Protein AF-A0A454CU86-F1 (afdb_monomer)

InterPro domains:
  IPR021727 Protein of unknown function DUF3299 [PF11736] (50-179)

Structure (mmCIF, N/CA/C/O backbone):
data_AF-A0A454CU86-F1
#
_entry.id   AF-A0A454CU86-F1
#
loop_
_atom_site.group_PDB
_atom_site.id
_atom_site.type_symbol
_atom_site.label_atom_id
_atom_site.label_alt_id
_atom_site.label_comp_id
_atom_site.label_asym_id
_atom_site.label_entity_id
_atom_site.label_seq_id
_atom_site.pdbx_PDB_ins_code
_atom_site.Cartn_x
_atom_site.Cartn_y
_atom_site.Cartn_z
_atom_site.occupancy
_atom_site.B_iso_or_equiv
_atom_site.auth_seq_id
_atom_site.auth_comp_id
_atom_site.auth_asym_id
_atom_site.auth_atom_id
_atom_site.pdbx_PDB_model_num
ATOM 1 N N . MET A 1 1 ? -0.301 -8.473 -11.282 1.00 83.00 1 MET A N 1
ATOM 2 C CA . MET A 1 1 ? 0.609 -8.486 -10.114 1.00 83.00 1 MET A CA 1
ATOM 3 C C . MET A 1 1 ? -0.084 -8.769 -8.784 1.00 83.00 1 MET A C 1
ATOM 5 O O . MET A 1 1 ? 0.619 -9.090 -7.836 1.00 83.00 1 MET A O 1
ATOM 9 N N . LEU A 1 2 ? -1.420 -8.687 -8.684 1.00 87.81 2 LEU A N 1
ATOM 10 C CA . LEU A 1 2 ? -2.115 -9.035 -7.440 1.00 87.81 2 LEU A CA 1
ATOM 11 C C . LEU A 1 2 ? -1.904 -10.509 -7.072 1.00 87.81 2 LEU A C 1
ATOM 13 O O . LEU A 1 2 ? -1.924 -11.336 -7.986 1.00 87.81 2 LEU A O 1
ATOM 17 N N . PRO A 1 3 ? -1.725 -10.835 -5.783 1.00 84.44 3 PRO A N 1
ATOM 18 C CA . PRO A 1 3 ? -1.575 -12.209 -5.338 1.00 84.44 3 PRO A CA 1
ATOM 19 C C . PRO A 1 3 ? -2.814 -13.051 -5.657 1.00 84.44 3 PRO A C 1
ATOM 21 O O . PRO A 1 3 ? -3.937 -12.544 -5.669 1.00 84.44 3 PRO A O 1
ATOM 24 N N . VAL A 1 4 ? -2.593 -14.345 -5.885 1.00 83.88 4 VAL A N 1
ATOM 25 C CA . VAL A 1 4 ? -3.649 -15.357 -6.031 1.00 83.88 4 VAL A CA 1
ATOM 26 C C . VAL A 1 4 ? -3.833 -16.119 -4.715 1.00 83.88 4 VAL A C 1
ATOM 28 O O . VAL A 1 4 ? -2.953 -16.079 -3.857 1.00 83.88 4 VAL A O 1
ATOM 31 N N . ASP A 1 5 ? -4.986 -16.772 -4.541 1.00 84.56 5 ASP A N 1
ATOM 32 C CA . ASP A 1 5 ? -5.309 -17.605 -3.367 1.00 84.56 5 ASP A CA 1
ATOM 33 C C . ASP A 1 5 ? -5.153 -16.890 -2.014 1.00 84.56 5 ASP A C 1
ATOM 35 O O . ASP A 1 5 ? -4.591 -17.404 -1.047 1.00 84.56 5 ASP A O 1
ATOM 39 N N . VAL A 1 6 ? -5.676 -15.666 -1.946 1.00 84.06 6 VAL A N 1
ATOM 40 C CA . VAL A 1 6 ? -5.649 -14.824 -0.747 1.00 84.06 6 VAL A CA 1
ATOM 41 C C . VAL A 1 6 ? -6.507 -15.442 0.370 1.00 84.06 6 VAL A C 1
ATOM 43 O O . VAL A 1 6 ? -7.726 -15.575 0.187 1.00 84.06 6 VAL A O 1
ATOM 46 N N . PRO A 1 7 ? -5.921 -15.776 1.541 1.00 81.62 7 PRO A N 1
ATOM 47 C CA . PRO A 1 7 ? -6.695 -16.251 2.682 1.00 81.62 7 PRO A CA 1
ATOM 48 C C . PRO A 1 7 ? -7.730 -15.202 3.081 1.00 81.62 7 PRO A C 1
ATOM 50 O O . PRO A 1 7 ? -7.417 -14.019 3.150 1.00 81.62 7 PRO A O 1
ATOM 53 N N . GLN A 1 8 ? -8.965 -15.619 3.337 1.00 87.00 8 GLN A N 1
ATOM 54 C CA . GLN A 1 8 ? -10.005 -14.700 3.792 1.00 87.00 8 GLN A CA 1
ATOM 55 C C . GLN A 1 8 ? -9.886 -14.479 5.299 1.00 87.00 8 GLN A C 1
ATOM 57 O O . GLN A 1 8 ? -9.592 -15.411 6.050 1.00 87.00 8 GLN A O 1
ATOM 62 N N . ILE A 1 9 ? -10.163 -13.255 5.743 1.00 90.38 9 ILE A N 1
ATOM 63 C CA . ILE A 1 9 ? -10.286 -12.920 7.159 1.00 90.38 9 ILE A CA 1
ATOM 64 C C . ILE A 1 9 ? -11.646 -12.278 7.410 1.00 90.38 9 ILE A C 1
ATOM 66 O O . ILE A 1 9 ? -12.108 -11.454 6.623 1.00 90.38 9 ILE A O 1
ATOM 70 N N . GLU A 1 10 ? -12.300 -12.674 8.500 1.00 90.88 10 GLU A N 1
ATOM 71 C CA . GLU A 1 10 ? -13.522 -12.007 8.934 1.00 90.88 10 GLU A CA 1
ATOM 72 C C . GLU A 1 10 ? -13.189 -10.584 9.392 1.00 90.88 10 GLU A C 1
ATOM 74 O O . GLU A 1 10 ? -12.348 -10.388 10.272 1.00 90.88 10 GLU A O 1
ATOM 79 N N . ASP A 1 11 ? -13.875 -9.609 8.802 1.00 94.50 11 ASP A N 1
ATOM 80 C CA . ASP A 1 11 ? -13.824 -8.211 9.209 1.00 94.50 11 ASP A CA 1
ATOM 81 C C . ASP A 1 11 ? -15.103 -7.878 9.996 1.00 94.50 11 ASP A C 1
ATOM 83 O O . ASP A 1 11 ? -16.152 -7.654 9.389 1.00 94.50 11 ASP A O 1
ATOM 87 N N . PRO A 1 12 ? -15.075 -7.885 11.343 1.00 95.69 12 PRO A N 1
ATOM 88 C CA . PRO A 1 12 ? -16.261 -7.583 12.138 1.00 95.69 12 PRO A CA 1
ATOM 89 C C . PRO A 1 12 ? -16.622 -6.095 12.123 1.00 95.69 12 PRO A C 1
ATOM 91 O O . PRO A 1 12 ? -17.745 -5.740 12.476 1.00 95.69 12 PRO A O 1
ATOM 94 N N . PHE A 1 13 ? -15.710 -5.221 11.685 1.00 96.94 13 PHE A N 1
ATOM 95 C CA . PHE A 1 13 ? -15.908 -3.774 11.695 1.00 96.94 13 PHE A CA 1
ATOM 96 C C . PHE A 1 13 ? -16.952 -3.327 10.671 1.00 96.94 13 PHE A C 1
ATOM 98 O O . PHE A 1 13 ? -17.599 -2.308 10.876 1.00 96.94 13 PHE A O 1
ATOM 105 N N . VAL A 1 14 ? -17.189 -4.117 9.617 1.00 95.81 14 VAL A N 1
ATOM 106 C CA . VAL A 1 14 ? -18.230 -3.838 8.607 1.00 95.81 14 VAL A CA 1
ATOM 107 C C . VAL A 1 14 ? -19.654 -3.905 9.165 1.00 95.81 14 VAL A C 1
ATOM 109 O O . VAL A 1 14 ? -20.588 -3.443 8.516 1.00 95.81 14 VAL A O 1
ATOM 112 N N . LYS A 1 15 ? -19.832 -4.531 10.334 1.00 95.69 15 LYS A N 1
ATOM 113 C CA . LYS A 1 15 ? -21.128 -4.671 11.010 1.00 95.69 15 LYS A CA 1
ATOM 114 C C . LYS A 1 15 ? -21.361 -3.571 12.049 1.00 95.69 15 LYS A C 1
ATOM 116 O O . LYS A 1 15 ? -22.477 -3.457 12.547 1.00 95.69 15 LYS A O 1
ATOM 121 N N . LEU A 1 16 ? -20.325 -2.805 12.395 1.00 97.38 16 LEU A N 1
ATOM 122 C CA . LEU A 1 16 ? -20.417 -1.727 13.372 1.00 97.38 16 LEU A CA 1
ATOM 123 C C . LEU A 1 16 ? -21.040 -0.486 12.735 1.00 97.38 16 LEU A C 1
ATOM 125 O O . LEU A 1 16 ? -20.854 -0.214 11.549 1.00 97.38 16 LEU A O 1
ATOM 129 N N . THR A 1 17 ? -21.762 0.285 13.541 1.00 98.12 17 THR A N 1
ATOM 130 C CA . THR A 1 17 ? -22.271 1.591 13.111 1.00 98.12 17 THR A CA 1
ATOM 131 C C . THR A 1 17 ? -21.139 2.616 13.015 1.00 98.12 17 THR A C 1
ATOM 133 O O . THR A 1 17 ? -20.097 2.472 13.658 1.00 98.12 17 THR A O 1
ATOM 136 N N . ASP A 1 18 ? -21.357 3.703 12.271 1.00 97.88 18 ASP A N 1
ATOM 137 C CA . ASP A 1 18 ? -20.390 4.808 12.182 1.00 97.88 18 ASP A CA 1
ATOM 138 C C . ASP A 1 18 ? -20.032 5.378 13.561 1.00 97.88 18 ASP A C 1
ATOM 140 O O . ASP A 1 18 ? -18.875 5.718 13.817 1.00 97.88 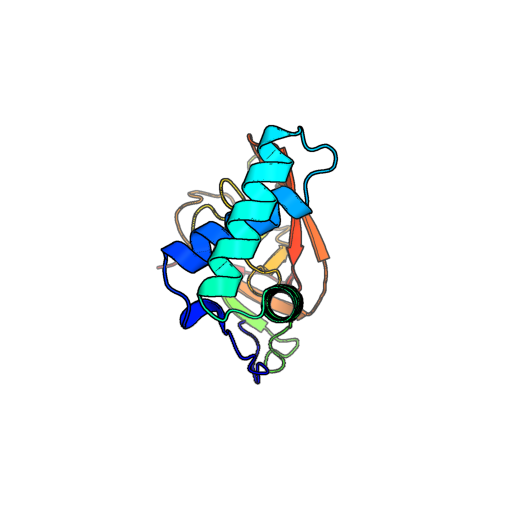18 ASP A O 1
ATOM 144 N N . GLN A 1 19 ? -21.009 5.438 14.471 1.00 97.38 19 GLN A N 1
ATOM 145 C CA . GLN A 1 19 ? -20.782 5.900 15.835 1.00 97.38 19 GLN A CA 1
ATOM 146 C C . GLN A 1 19 ? -19.911 4.920 16.627 1.00 97.38 19 GLN A C 1
ATOM 148 O O . GLN A 1 19 ? -18.917 5.340 17.215 1.00 97.38 19 GLN A O 1
ATOM 153 N N . GLN A 1 20 ? -20.204 3.621 16.576 1.00 98.00 20 GLN A N 1
ATOM 154 C CA . GLN A 1 20 ? -19.377 2.600 17.229 1.00 98.00 20 GLN A CA 1
ATOM 155 C C . GLN A 1 20 ? -17.946 2.590 16.677 1.00 98.00 20 GLN A C 1
ATOM 157 O O . GLN A 1 20 ? -16.985 2.498 17.440 1.00 98.00 20 GLN A O 1
ATOM 162 N N . LEU A 1 21 ? -17.776 2.748 15.360 1.00 98.00 21 LEU A N 1
ATOM 163 C CA . LEU A 1 21 ? -16.459 2.874 14.730 1.00 98.00 21 LEU A CA 1
ATOM 164 C C . LEU A 1 21 ? -15.718 4.128 15.204 1.00 98.00 21 LEU A C 1
ATOM 166 O O . LEU A 1 21 ? -14.518 4.070 15.491 1.00 98.00 21 LEU A O 1
ATOM 170 N N . PHE A 1 22 ? -16.418 5.258 15.305 1.00 97.81 22 PHE A N 1
ATOM 171 C CA . PHE A 1 22 ? -15.849 6.505 15.799 1.00 97.81 22 PHE A CA 1
ATOM 172 C C . PHE A 1 22 ? -15.423 6.403 17.271 1.00 97.81 22 PHE A C 1
ATOM 174 O O . PHE A 1 22 ? -14.315 6.828 17.622 1.00 97.81 22 PHE A O 1
ATOM 181 N N . GLU A 1 23 ? -16.267 5.825 18.124 1.00 98.06 23 GLU A N 1
ATOM 182 C CA . GLU A 1 23 ? -16.001 5.619 19.549 1.00 98.06 23 GLU A CA 1
ATOM 183 C C . GLU A 1 23 ? -14.836 4.649 19.757 1.00 98.06 23 GLU A C 1
ATOM 185 O O . GLU A 1 23 ? -13.881 4.982 20.460 1.00 98.06 23 GLU A O 1
ATOM 190 N N . LEU A 1 24 ? -14.827 3.511 19.058 1.00 97.75 24 LEU A N 1
ATOM 191 C CA . LEU A 1 24 ? -13.738 2.537 19.117 1.00 97.75 24 LEU A CA 1
ATOM 192 C C . LEU A 1 24 ? -12.414 3.117 18.597 1.00 97.75 24 LEU A C 1
ATOM 194 O O . LEU A 1 24 ? -11.352 2.892 19.180 1.00 97.75 24 LEU A O 1
ATOM 198 N N . GLY A 1 25 ? -12.461 3.911 17.524 1.00 96.88 25 GLY A N 1
ATOM 199 C CA . GLY A 1 25 ? -11.300 4.634 17.006 1.00 96.88 25 GLY A CA 1
ATOM 200 C C . GLY A 1 25 ? -10.780 5.695 17.980 1.00 96.88 25 GLY A C 1
ATOM 201 O O . GLY A 1 25 ? -9.569 5.887 18.100 1.00 96.88 25 GLY A O 1
ATOM 202 N N . SER A 1 26 ? -11.677 6.369 18.700 1.00 97.50 26 SER A N 1
ATOM 203 C CA . SER A 1 26 ? -11.321 7.323 19.757 1.00 97.50 26 SER A CA 1
ATOM 204 C C . SER A 1 26 ? -10.689 6.623 20.952 1.00 97.50 26 SER A C 1
ATOM 206 O O . SER A 1 26 ? -9.625 7.043 21.405 1.00 97.50 26 SER A O 1
ATOM 208 N N . LEU A 1 27 ? -11.281 5.515 21.397 1.00 97.56 27 LEU A N 1
ATOM 209 C CA . LEU A 1 27 ? -10.747 4.673 22.458 1.00 97.56 27 LEU A CA 1
ATOM 210 C C . LEU A 1 27 ? -9.339 4.169 22.116 1.00 97.56 27 LEU A C 1
ATOM 212 O O . LEU A 1 27 ? -8.439 4.261 22.947 1.00 97.56 27 LEU A O 1
ATOM 216 N N . ALA A 1 28 ? -9.118 3.719 20.877 1.00 96.19 28 ALA A N 1
ATOM 217 C CA . ALA A 1 28 ? -7.799 3.298 20.410 1.00 96.19 28 ALA A CA 1
ATOM 218 C C . ALA A 1 28 ? -6.743 4.402 20.571 1.00 96.19 28 ALA A C 1
ATOM 220 O O . ALA A 1 28 ? -5.673 4.160 21.118 1.00 96.19 28 ALA A O 1
ATOM 221 N N . ARG A 1 29 ? -7.067 5.633 20.149 1.00 95.75 29 ARG A N 1
ATOM 222 C CA . ARG A 1 29 ? -6.156 6.782 20.272 1.00 95.75 29 ARG A CA 1
ATOM 223 C C . ARG A 1 29 ? -5.798 7.089 21.723 1.00 95.75 29 ARG A C 1
ATOM 225 O O . ARG A 1 29 ? -4.661 7.461 21.989 1.00 95.75 29 ARG A O 1
ATOM 232 N N . TYR A 1 30 ? -6.749 6.952 22.648 1.00 95.81 30 TYR A N 1
ATOM 233 C CA . TYR A 1 30 ? -6.468 7.136 24.071 1.00 95.81 30 TYR A CA 1
ATOM 234 C C . TYR A 1 30 ? -5.597 6.011 24.635 1.00 95.81 30 TYR A C 1
ATOM 236 O O . TYR A 1 30 ? -4.657 6.307 25.366 1.00 95.81 30 TYR A O 1
ATOM 244 N N . ARG A 1 31 ? -5.847 4.750 24.259 1.00 93.69 31 ARG A N 1
ATOM 245 C CA . ARG A 1 31 ? -5.026 3.600 24.682 1.00 93.69 31 ARG A CA 1
ATOM 246 C C . ARG A 1 31 ? -3.577 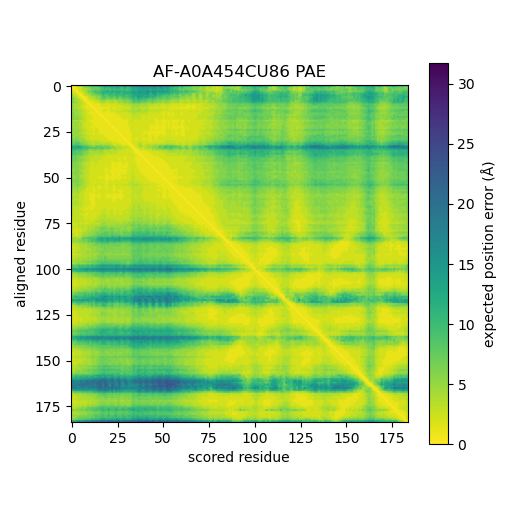3.689 24.188 1.00 93.69 31 ARG A C 1
ATOM 248 O O . ARG A 1 31 ? -2.670 3.317 24.923 1.00 93.69 31 ARG A O 1
ATOM 255 N N . ASP A 1 32 ? -3.362 4.226 22.987 1.00 93.31 32 ASP A N 1
ATOM 256 C CA . ASP A 1 32 ? -2.027 4.405 22.396 1.00 93.31 32 ASP A CA 1
ATOM 257 C C . ASP A 1 32 ? -1.267 5.624 22.964 1.00 93.31 32 ASP A C 1
ATOM 259 O O . ASP A 1 32 ? -0.063 5.787 22.735 1.00 93.31 32 ASP A O 1
ATOM 263 N N . ALA A 1 33 ? -1.946 6.517 23.690 1.00 94.00 33 ALA A N 1
ATOM 264 C CA . ALA A 1 33 ? -1.336 7.728 24.223 1.00 94.00 33 ALA A CA 1
ATOM 265 C C . ALA A 1 33 ? -0.467 7.431 25.456 1.00 94.00 33 ALA A C 1
ATOM 267 O O . ALA A 1 33 ? -0.906 6.820 26.426 1.00 94.00 33 ALA A O 1
ATOM 268 N N . GLN A 1 34 ? 0.765 7.948 25.464 1.00 85.12 34 GLN A N 1
ATOM 269 C CA . GLN A 1 34 ? 1.719 7.698 26.554 1.00 85.12 34 GLN A CA 1
ATOM 270 C C . GLN A 1 34 ? 1.377 8.431 27.861 1.00 85.12 34 GLN A C 1
ATOM 272 O O . GLN A 1 34 ? 1.728 7.952 28.933 1.00 85.12 34 GLN A O 1
ATOM 277 N N . ASN A 1 35 ? 0.716 9.593 27.790 1.00 92.38 35 ASN A N 1
ATOM 278 C CA . ASN A 1 35 ? 0.368 10.410 28.954 1.00 92.38 35 ASN A CA 1
ATOM 279 C C . ASN A 1 35 ? -1.033 11.003 28.784 1.00 92.38 35 ASN A C 1
ATOM 281 O O . ASN A 1 35 ? -1.235 11.892 27.958 1.00 92.38 35 ASN A O 1
ATOM 285 N N . LEU A 1 36 ? -1.983 10.528 29.587 1.00 94.06 36 LEU A N 1
ATOM 286 C CA . LEU A 1 36 ? -3.353 11.036 29.616 1.00 94.06 36 LEU A CA 1
ATOM 287 C C . LEU A 1 36 ? -3.567 11.928 30.839 1.00 94.06 36 LEU A C 1
ATOM 289 O O . LEU A 1 36 ? -3.201 11.557 31.957 1.00 94.06 36 LEU A O 1
ATOM 293 N N . ASN A 1 37 ? -4.211 13.076 30.637 1.00 96.31 37 ASN A N 1
ATOM 294 C CA . ASN A 1 37 ? -4.732 13.877 31.742 1.00 96.31 37 ASN A CA 1
ATOM 295 C C . ASN A 1 37 ? -6.027 13.258 32.312 1.00 96.31 37 ASN A C 1
ATOM 297 O O . ASN A 1 37 ? -6.623 12.366 31.708 1.00 96.31 37 ASN A O 1
ATOM 301 N N . GLU A 1 38 ? -6.474 13.731 33.477 1.00 96.44 38 GLU A N 1
ATOM 302 C CA . GLU A 1 38 ? -7.648 13.163 34.160 1.00 96.44 38 GLU A CA 1
ATOM 303 C C . GLU A 1 38 ? -8.932 13.251 33.329 1.00 96.44 38 GLU A C 1
ATOM 305 O O . GLU A 1 38 ? -9.705 12.296 33.290 1.00 96.44 38 GLU A O 1
ATOM 310 N N . GLN A 1 39 ? -9.123 14.345 32.585 1.00 96.06 39 GLN A N 1
ATOM 311 C CA . GLN A 1 39 ? -10.272 14.485 31.693 1.00 96.06 39 GLN A CA 1
ATOM 312 C C . GLN A 1 39 ? -10.248 13.425 30.586 1.00 96.06 39 GLN A C 1
ATOM 314 O O . GLN A 1 39 ? -11.274 12.833 30.276 1.00 96.06 39 GLN A O 1
ATOM 319 N N . GLN A 1 40 ? -9.079 13.148 30.008 1.00 96.31 40 GLN A N 1
ATOM 320 C CA . GLN A 1 40 ? -8.931 12.143 28.958 1.00 96.31 40 GLN A CA 1
ATOM 321 C C . GLN A 1 40 ? -9.113 10.722 29.495 1.00 96.31 40 GLN A C 1
ATOM 323 O O . GLN A 1 40 ? -9.720 9.900 28.816 1.00 96.31 40 GLN A O 1
ATOM 328 N N . LYS A 1 41 ? -8.637 10.429 30.713 1.00 96.50 41 LYS A N 1
ATOM 329 C CA . LYS A 1 41 ? -8.898 9.140 31.378 1.00 96.50 41 LYS A CA 1
ATOM 330 C C . LYS A 1 41 ? -10.393 8.936 31.614 1.00 96.50 41 LYS A C 1
ATOM 332 O O . LYS A 1 41 ? -10.900 7.841 31.389 1.00 96.50 41 LYS A O 1
ATOM 337 N N . GLN A 1 42 ? -11.089 9.994 32.025 1.00 97.25 42 GLN A N 1
ATOM 338 C CA . GLN A 1 42 ? -12.532 9.963 32.227 1.00 97.25 42 GLN A CA 1
ATOM 339 C C . GLN A 1 42 ? -13.279 9.739 30.904 1.00 97.25 42 GLN A C 1
ATOM 341 O O . GLN A 1 42 ? -14.094 8.826 30.822 1.00 97.25 42 GLN A O 1
ATOM 346 N N . THR A 1 43 ? -12.932 10.472 29.841 1.00 97.38 43 THR A N 1
ATOM 347 C CA . THR A 1 43 ? -13.501 10.250 28.499 1.00 97.38 43 THR A CA 1
ATOM 348 C C . THR A 1 43 ? -13.214 8.843 27.972 1.00 97.38 43 THR A C 1
ATOM 350 O O . THR A 1 43 ? -14.094 8.213 27.397 1.00 97.38 43 THR A O 1
ATOM 353 N N . MET A 1 44 ? -12.008 8.310 28.185 1.00 97.25 44 MET A N 1
ATOM 354 C CA . MET A 1 44 ? -11.671 6.938 27.798 1.00 97.25 44 MET A CA 1
ATOM 355 C C . MET A 1 44 ? -12.580 5.920 28.496 1.00 97.25 44 MET A C 1
ATOM 357 O O . MET A 1 44 ? -13.077 5.004 27.847 1.00 97.25 44 MET A O 1
ATOM 361 N N . LYS A 1 45 ? -12.832 6.101 29.798 1.00 97.38 45 LYS A N 1
ATOM 362 C CA . LYS A 1 45 ? -13.743 5.243 30.559 1.00 97.38 45 LYS A CA 1
ATOM 363 C C . LYS A 1 45 ? -15.183 5.339 30.046 1.00 97.38 45 LYS A C 1
ATOM 365 O O . LYS A 1 45 ? -15.821 4.313 29.864 1.00 97.38 45 LYS A O 1
ATOM 370 N N . GLU A 1 46 ? -15.670 6.546 29.766 1.00 97.81 46 GLU A N 1
ATOM 371 C CA . GLU A 1 46 ? -17.012 6.764 29.206 1.00 97.81 46 GLU A CA 1
ATOM 372 C C . GLU A 1 46 ? -17.188 6.089 27.839 1.00 97.81 46 GLU A C 1
ATOM 374 O O . GLU A 1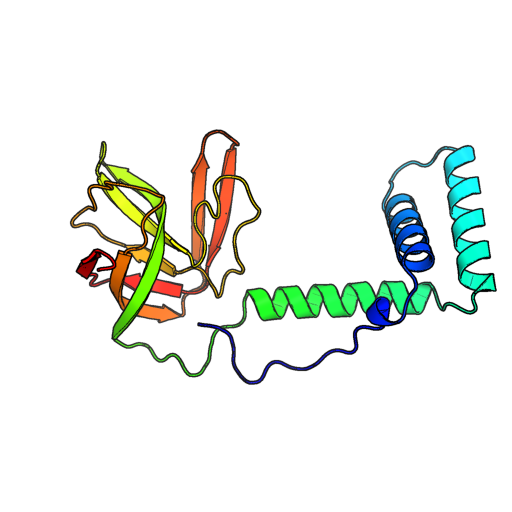 46 ? -18.219 5.470 27.593 1.00 97.81 46 GLU A O 1
ATOM 379 N N . LEU A 1 47 ? -16.165 6.145 26.978 1.00 98.06 47 LEU A N 1
ATOM 380 C CA . LEU A 1 47 ? -16.152 5.430 25.698 1.00 98.06 47 LEU A CA 1
ATOM 381 C C . LEU A 1 47 ? -16.201 3.910 25.891 1.00 98.06 47 LEU A C 1
ATOM 383 O O . LEU A 1 47 ? -16.947 3.228 25.194 1.00 98.06 47 LEU A O 1
ATOM 387 N N . GLU A 1 48 ? -15.424 3.366 26.833 1.00 97.50 48 GLU A N 1
ATOM 388 C CA . GLU A 1 48 ? -15.475 1.932 27.137 1.00 97.50 48 GLU A CA 1
ATOM 389 C C . GLU A 1 48 ? -16.839 1.499 27.676 1.00 97.50 48 GLU A C 1
ATOM 391 O O . GLU A 1 48 ? -17.331 0.437 27.298 1.00 97.50 48 GLU A O 1
ATOM 396 N N . ASP A 1 49 ? -17.444 2.296 28.554 1.00 97.94 49 ASP A N 1
ATOM 397 C CA . ASP A 1 49 ? -18.750 1.997 29.137 1.00 97.94 49 ASP A CA 1
ATOM 398 C C . ASP A 1 49 ? -19.864 2.079 28.074 1.00 97.94 49 ASP A C 1
ATOM 400 O O . ASP A 1 49 ? -20.726 1.201 28.039 1.00 97.94 49 ASP A O 1
ATOM 404 N N . SER A 1 50 ? -19.802 3.062 27.165 1.00 97.88 50 SER A N 1
ATOM 405 C CA . SER A 1 50 ? -20.708 3.200 26.009 1.00 97.88 50 SER A CA 1
ATOM 406 C C . SER A 1 50 ? -20.653 1.972 25.096 1.00 97.88 50 SER A C 1
ATOM 408 O O . SER A 1 50 ? -21.659 1.298 24.883 1.00 97.88 50 SER A O 1
ATOM 410 N N . LEU A 1 51 ? -19.452 1.599 24.642 1.00 97.88 51 LEU A N 1
ATOM 411 C CA . LEU A 1 51 ? -19.257 0.450 23.754 1.00 97.88 51 LEU A CA 1
ATOM 412 C C . LEU A 1 51 ? -19.675 -0.878 24.415 1.00 97.88 51 LEU A C 1
ATOM 414 O O . LEU A 1 51 ? -20.218 -1.753 23.745 1.00 97.88 51 LEU A O 1
ATOM 418 N N . LYS A 1 52 ? -19.461 -1.039 25.730 1.00 97.19 52 LYS A N 1
ATOM 419 C CA . LYS A 1 52 ? -19.940 -2.218 26.479 1.00 97.19 52 LYS A CA 1
ATOM 420 C C . LYS A 1 52 ? -21.462 -2.247 26.613 1.00 97.19 52 LYS A C 1
ATOM 422 O O . LYS A 1 52 ? -22.036 -3.331 26.601 1.00 97.19 52 LYS A O 1
ATOM 427 N N . ALA A 1 53 ? -22.115 -1.092 26.763 1.00 97.69 53 ALA A N 1
ATOM 428 C CA . ALA A 1 53 ? -23.575 -1.009 26.818 1.00 97.69 53 ALA A CA 1
ATOM 429 C C . ALA A 1 53 ? -24.230 -1.437 25.492 1.00 97.69 53 ALA A C 1
ATOM 431 O O . ALA A 1 53 ? -25.329 -1.989 25.507 1.00 97.69 53 ALA A O 1
ATOM 432 N N . ASP A 1 54 ? -23.512 -1.263 24.381 1.00 96.81 54 ASP A N 1
ATOM 433 C CA . ASP A 1 54 ? -23.859 -1.760 23.046 1.00 96.81 54 ASP A CA 1
ATOM 434 C C . ASP A 1 54 ? -23.551 -3.260 22.832 1.00 96.81 54 ASP A C 1
ATOM 436 O O . ASP A 1 54 ? -23.656 -3.756 21.710 1.00 96.81 54 ASP A O 1
ATOM 440 N N . ASP A 1 55 ? -23.175 -3.991 23.889 1.00 96.81 55 ASP A N 1
ATOM 441 C CA . ASP A 1 55 ? -22.818 -5.419 23.856 1.00 96.81 55 ASP A CA 1
ATOM 442 C C . ASP A 1 55 ? -21.599 -5.732 22.960 1.00 96.81 55 ASP A C 1
ATOM 444 O O . ASP A 1 55 ? -21.464 -6.820 22.396 1.00 96.81 55 ASP A O 1
ATOM 448 N N . LEU A 1 56 ? -20.675 -4.772 22.813 1.00 97.56 56 LEU A N 1
ATOM 449 C CA . LEU A 1 56 ? -19.443 -4.972 22.049 1.00 97.56 56 LEU A CA 1
ATOM 450 C C . LEU A 1 56 ? -18.320 -5.544 22.920 1.00 97.56 56 LEU A C 1
ATOM 452 O O . LEU A 1 56 ? -17.918 -4.965 23.933 1.00 97.56 56 LEU A O 1
ATOM 456 N N . ASP A 1 57 ? -17.718 -6.641 22.458 1.00 97.19 57 ASP A N 1
ATOM 457 C CA . ASP A 1 57 ? -16.474 -7.165 23.024 1.00 97.19 57 ASP A CA 1
ATOM 458 C C . ASP A 1 57 ? -15.276 -6.336 22.528 1.00 97.19 57 ASP A C 1
ATOM 460 O O . ASP A 1 57 ? -14.686 -6.590 21.474 1.00 97.19 57 ASP A O 1
ATOM 464 N N . ILE A 1 58 ? -14.933 -5.306 23.302 1.00 97.06 58 ILE A N 1
ATOM 465 C CA . ILE A 1 58 ? -13.863 -4.350 22.994 1.00 97.06 58 ILE A CA 1
ATOM 466 C C . ILE A 1 58 ? -12.506 -5.049 22.822 1.00 97.06 58 ILE A C 1
ATOM 468 O O . ILE A 1 58 ? -11.771 -4.748 21.879 1.00 97.06 58 ILE A O 1
ATOM 472 N N . GLU A 1 59 ? -12.161 -5.985 23.709 1.00 96.81 59 GLU A N 1
ATOM 473 C CA . GLU A 1 59 ? -10.858 -6.658 23.671 1.00 96.81 59 GLU A CA 1
ATOM 474 C C . GLU A 1 59 ? -10.756 -7.597 22.467 1.00 96.81 59 GLU A C 1
ATOM 476 O O . GLU A 1 59 ? -9.731 -7.624 21.776 1.00 96.81 59 GLU A O 1
ATOM 481 N N . TRP A 1 60 ? -11.837 -8.311 22.146 1.00 96.44 60 TRP A N 1
ATOM 482 C CA . TRP A 1 60 ? -11.910 -9.102 20.924 1.00 96.44 60 TRP A CA 1
ATOM 483 C C . TRP A 1 60 ? -11.823 -8.231 19.668 1.00 96.44 60 TRP A C 1
ATOM 485 O O . TRP A 1 60 ? -11.077 -8.581 18.751 1.00 96.44 60 TRP A O 1
ATOM 495 N N . LEU A 1 61 ? -12.506 -7.081 19.624 1.00 97.44 61 LEU A N 1
ATOM 496 C CA . LEU A 1 61 ? -12.422 -6.146 18.499 1.00 97.44 61 LEU A CA 1
ATOM 497 C C . LEU A 1 61 ? -10.991 -5.625 18.317 1.00 97.44 61 LEU A C 1
ATOM 499 O O . LEU A 1 61 ? -10.468 -5.657 17.205 1.00 97.44 61 LEU A O 1
ATOM 503 N N . PHE A 1 62 ? -10.298 -5.221 19.383 1.00 96.69 62 PHE A N 1
ATOM 504 C CA . PHE A 1 62 ? -8.896 -4.802 19.271 1.00 96.69 62 PHE A CA 1
ATOM 505 C C . PHE A 1 62 ? -7.978 -5.929 18.795 1.00 96.69 62 PHE A C 1
ATOM 50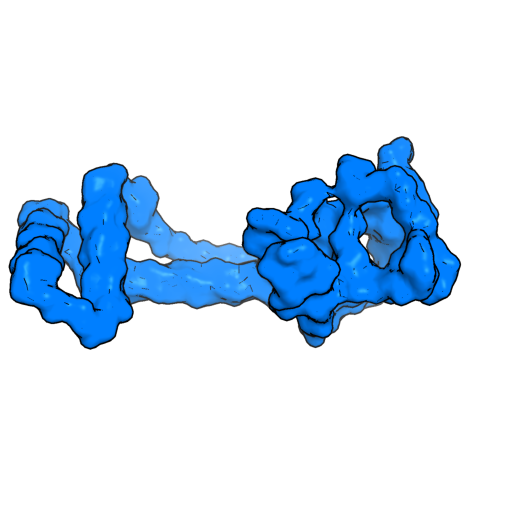7 O O . PHE A 1 62 ? -7.140 -5.707 17.917 1.00 96.69 62 PHE A O 1
ATOM 514 N N . LYS A 1 63 ? -8.175 -7.153 19.292 1.00 95.94 63 LYS A N 1
ATOM 515 C CA . LYS A 1 63 ? -7.448 -8.323 18.793 1.00 95.94 63 LYS A CA 1
ATOM 516 C C . LYS A 1 63 ? -7.724 -8.565 17.306 1.00 95.94 63 LYS A C 1
ATOM 518 O O . LYS A 1 63 ? -6.790 -8.787 16.537 1.00 95.94 63 LYS A O 1
ATOM 523 N N . LYS A 1 64 ? -8.983 -8.463 16.873 1.00 96.06 64 LYS A N 1
ATOM 524 C CA . LYS A 1 64 ? -9.372 -8.598 15.463 1.00 96.06 64 LYS A CA 1
ATOM 525 C C . LYS A 1 64 ? -8.756 -7.519 14.587 1.00 96.06 64 LYS A C 1
ATOM 527 O O . LYS A 1 64 ? -8.299 -7.824 13.489 1.00 96.06 64 LYS A O 1
ATOM 532 N N . ARG A 1 65 ? -8.675 -6.278 15.072 1.00 95.62 65 ARG A N 1
ATOM 533 C CA . ARG A 1 65 ? -7.976 -5.194 14.372 1.00 95.62 65 ARG A CA 1
ATOM 534 C C . ARG A 1 65 ? -6.513 -5.543 14.125 1.00 95.62 65 ARG A C 1
ATOM 536 O O . ARG A 1 65 ? -6.020 -5.298 13.024 1.00 95.62 65 ARG A O 1
ATOM 543 N N . GLU A 1 66 ? -5.829 -6.101 15.119 1.00 94.38 66 GLU A N 1
ATOM 544 C CA . GLU A 1 66 ? -4.433 -6.517 14.973 1.00 94.38 66 GLU A CA 1
ATOM 545 C C . GLU A 1 66 ? -4.297 -7.668 13.967 1.00 94.38 66 GLU A C 1
ATOM 547 O O . GLU A 1 66 ? -3.505 -7.568 13.032 1.00 94.38 66 GLU A O 1
ATOM 552 N N . GLU A 1 67 ? -5.132 -8.709 14.072 1.00 94.56 67 GLU A N 1
ATOM 553 C CA . GLU A 1 67 ? -5.165 -9.828 13.115 1.00 94.56 67 GLU A CA 1
ATOM 554 C C . GLU A 1 67 ? -5.369 -9.338 11.669 1.00 94.56 67 GLU A C 1
ATOM 556 O O . GLU A 1 67 ? -4.607 -9.703 10.771 1.00 94.56 67 GLU A O 1
ATOM 561 N N . ILE A 1 68 ? -6.343 -8.450 11.442 1.00 95.25 68 ILE A N 1
ATOM 562 C CA . ILE A 1 68 ? -6.624 -7.852 10.127 1.00 95.25 68 ILE A CA 1
ATOM 563 C C . ILE A 1 68 ? -5.469 -6.976 9.654 1.00 95.25 68 ILE A C 1
ATOM 565 O O . ILE A 1 68 ? -5.120 -7.004 8.474 1.00 95.25 68 ILE A O 1
ATOM 569 N N . THR A 1 69 ? -4.852 -6.205 10.549 1.00 92.56 69 THR A N 1
ATOM 570 C CA . THR A 1 69 ? -3.711 -5.349 10.205 1.00 92.56 69 THR A CA 1
ATOM 571 C C . THR A 1 69 ? -2.528 -6.189 9.737 1.00 92.56 69 THR A C 1
ATOM 573 O O . THR A 1 69 ? -1.952 -5.905 8.686 1.00 92.56 69 THR A O 1
ATOM 576 N N . GLN A 1 70 ? -2.190 -7.254 10.466 1.00 92.69 70 GLN A N 1
ATOM 577 C CA . GLN A 1 70 ? -1.113 -8.168 10.087 1.00 92.69 70 GLN A CA 1
ATOM 578 C C . GLN A 1 70 ? -1.434 -8.914 8.793 1.00 92.69 70 GLN A C 1
ATOM 580 O O . GLN A 1 70 ? -0.584 -9.017 7.908 1.00 92.69 70 GLN A O 1
ATOM 585 N N . HIS A 1 71 ? -2.681 -9.353 8.634 1.00 92.31 71 HIS A N 1
ATOM 586 C CA . HIS A 1 71 ? -3.141 -9.974 7.403 1.00 92.31 71 HIS A CA 1
ATOM 587 C C . HIS A 1 71 ? -3.003 -9.026 6.199 1.00 92.31 71 HIS A C 1
ATOM 589 O O . HIS A 1 71 ? -2.375 -9.380 5.205 1.00 92.31 71 HIS A O 1
ATOM 595 N N . ARG A 1 72 ? -3.473 -7.775 6.299 1.00 92.19 72 ARG A N 1
ATOM 596 C CA . ARG A 1 72 ? -3.329 -6.762 5.236 1.00 92.19 72 ARG A CA 1
ATOM 597 C C . ARG A 1 72 ? -1.861 -6.447 4.923 1.00 92.19 72 ARG A C 1
ATOM 599 O O . ARG A 1 72 ? -1.514 -6.315 3.753 1.00 92.19 72 ARG A O 1
ATOM 606 N N . ARG A 1 73 ? -0.985 -6.369 5.935 1.00 90.75 73 ARG A N 1
ATOM 607 C CA . ARG A 1 73 ? 0.471 -6.181 5.746 1.00 90.75 73 ARG A CA 1
ATOM 608 C C . ARG A 1 73 ? 1.114 -7.343 4.988 1.00 90.75 73 ARG A C 1
ATOM 610 O O . ARG A 1 73 ? 1.938 -7.116 4.103 1.00 90.75 73 ARG A O 1
ATOM 617 N N . MET A 1 74 ? 0.718 -8.573 5.307 1.00 91.25 74 MET A N 1
ATOM 618 C CA . MET A 1 74 ? 1.156 -9.762 4.579 1.00 91.25 74 MET A CA 1
ATOM 619 C C . MET A 1 74 ? 0.703 -9.684 3.117 1.00 91.25 74 MET A C 1
ATOM 621 O O . MET A 1 74 ? 1.534 -9.779 2.218 1.00 91.25 74 MET A O 1
ATOM 625 N N . LEU A 1 75 ? -0.583 -9.415 2.868 1.00 92.44 75 LEU A N 1
ATOM 626 C CA . LEU A 1 75 ? -1.115 -9.314 1.508 1.00 92.44 75 LEU A CA 1
ATOM 627 C C . LEU A 1 75 ? -0.471 -8.199 0.690 1.00 92.44 75 LEU A C 1
ATOM 629 O O . LEU A 1 75 ? -0.302 -8.368 -0.510 1.00 92.44 75 LEU A O 1
ATOM 633 N N . ALA A 1 76 ? -0.076 -7.090 1.315 1.00 92.25 76 ALA A N 1
ATOM 634 C CA . ALA A 1 76 ? 0.607 -5.989 0.639 1.00 92.25 76 ALA A CA 1
ATOM 635 C C . ALA A 1 76 ? 2.036 -6.333 0.175 1.00 92.25 76 ALA A C 1
ATOM 637 O O . ALA A 1 76 ? 2.602 -5.615 -0.648 1.00 92.25 76 ALA A O 1
ATOM 638 N N . SER A 1 77 ? 2.625 -7.417 0.691 1.00 92.06 77 SER A N 1
ATOM 639 C CA . SER A 1 77 ? 3.977 -7.875 0.343 1.00 92.06 77 SER A CA 1
ATOM 640 C C . SER A 1 77 ? 4.017 -9.296 -0.235 1.00 92.06 77 SER A C 1
ATOM 642 O O . SER A 1 77 ? 5.097 -9.824 -0.489 1.00 92.06 77 SER A O 1
ATOM 644 N N . MET A 1 78 ? 2.855 -9.908 -0.487 1.00 92.25 78 MET A N 1
ATOM 645 C CA . MET A 1 78 ? 2.754 -11.247 -1.069 1.00 92.25 78 MET A CA 1
ATOM 646 C C . MET A 1 78 ? 2.907 -11.195 -2.600 1.00 92.25 78 MET A C 1
ATOM 648 O O . MET A 1 78 ? 2.162 -10.447 -3.245 1.00 92.25 78 MET A O 1
ATOM 652 N N . PRO A 1 79 ? 3.828 -11.969 -3.205 1.00 91.69 79 PRO A N 1
ATOM 653 C CA . PRO A 1 79 ? 3.943 -12.051 -4.657 1.00 91.69 79 PRO A CA 1
ATOM 654 C C . PRO A 1 79 ? 2.750 -12.777 -5.275 1.00 91.69 79 PRO A C 1
ATOM 656 O O . PRO A 1 79 ? 2.095 -13.608 -4.645 1.00 91.69 79 PRO A O 1
ATOM 659 N N . ASN A 1 80 ? 2.495 -12.491 -6.547 1.00 93.06 80 ASN A N 1
ATOM 660 C CA . ASN A 1 80 ? 1.647 -13.335 -7.368 1.00 93.06 80 ASN A CA 1
ATOM 661 C C . ASN A 1 80 ? 2.459 -14.551 -7.822 1.00 93.06 80 ASN A C 1
ATOM 663 O O . ASN A 1 80 ? 3.346 -14.428 -8.660 1.00 93.06 80 ASN A O 1
ATOM 667 N N . THR A 1 81 ? 2.127 -15.720 -7.280 1.00 89.88 81 THR A N 1
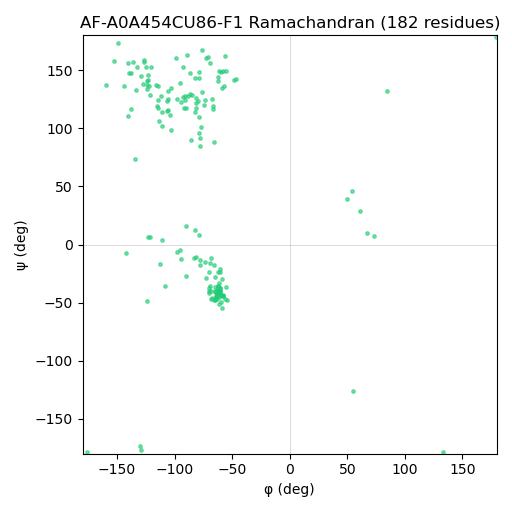ATOM 668 C CA . THR A 1 81 ? 2.815 -16.991 -7.545 1.00 89.88 81 THR A CA 1
ATOM 669 C C . THR A 1 81 ? 2.620 -17.521 -8.965 1.00 89.88 81 THR A C 1
ATOM 671 O O . THR A 1 81 ? 3.325 -18.445 -9.358 1.00 89.88 81 THR A O 1
ATOM 674 N N . THR A 1 82 ? 1.699 -16.953 -9.750 1.00 90.06 82 THR A N 1
ATOM 675 C CA . THR A 1 82 ? 1.559 -17.276 -11.176 1.00 90.06 82 THR A CA 1
ATOM 676 C C . THR A 1 82 ? 2.533 -16.495 -12.052 1.00 90.06 82 THR A C 1
ATOM 678 O O . THR A 1 82 ? 2.625 -16.791 -13.239 1.00 90.06 82 THR A O 1
ATOM 681 N N . LEU A 1 83 ? 3.207 -15.471 -11.516 1.00 88.75 83 LEU A N 1
ATOM 682 C CA . LEU A 1 83 ? 4.266 -14.768 -12.232 1.00 88.75 83 LEU A CA 1
ATOM 683 C C . LEU A 1 83 ? 5.559 -15.570 -12.091 1.00 88.75 83 LEU A C 1
ATOM 685 O O . LEU A 1 83 ? 6.092 -15.727 -10.995 1.00 88.75 83 LEU A O 1
ATOM 689 N N . THR A 1 84 ? 6.034 -16.096 -13.212 1.00 86.44 84 THR A N 1
ATOM 690 C CA . THR A 1 84 ? 7.353 -16.720 -13.342 1.00 86.44 84 THR A CA 1
ATOM 691 C C . THR A 1 84 ? 8.404 -15.682 -13.724 1.00 86.44 84 THR A C 1
ATOM 693 O O . THR A 1 84 ? 8.047 -14.612 -14.209 1.00 86.44 84 THR A O 1
ATOM 696 N N . GLU A 1 85 ? 9.681 -16.019 -13.549 1.00 89.12 85 GLU A N 1
ATOM 697 C CA . GLU A 1 85 ? 10.833 -15.252 -14.047 1.00 89.12 85 GLU A CA 1
ATOM 698 C C . GLU A 1 85 ? 10.836 -15.281 -15.591 1.00 89.12 85 GLU A C 1
ATOM 700 O O . GLU A 1 85 ? 11.367 -16.206 -16.206 1.00 89.12 85 GLU A O 1
ATOM 705 N N . ASP A 1 86 ? 10.135 -14.332 -16.211 1.00 94.38 86 ASP A N 1
ATOM 706 C CA . ASP A 1 86 ? 9.883 -14.251 -17.657 1.00 94.38 86 ASP A CA 1
ATOM 707 C C . ASP A 1 86 ? 9.755 -12.778 -18.086 1.00 94.38 86 ASP A C 1
ATOM 709 O O . ASP A 1 86 ? 9.719 -11.862 -17.256 1.00 94.38 86 ASP A O 1
ATOM 713 N N . THR A 1 87 ? 9.659 -12.537 -19.388 1.00 96.94 87 THR A N 1
ATOM 714 C CA . THR A 1 87 ? 9.436 -11.214 -19.956 1.00 96.94 87 THR A CA 1
ATOM 715 C C . THR A 1 87 ? 7.956 -10.829 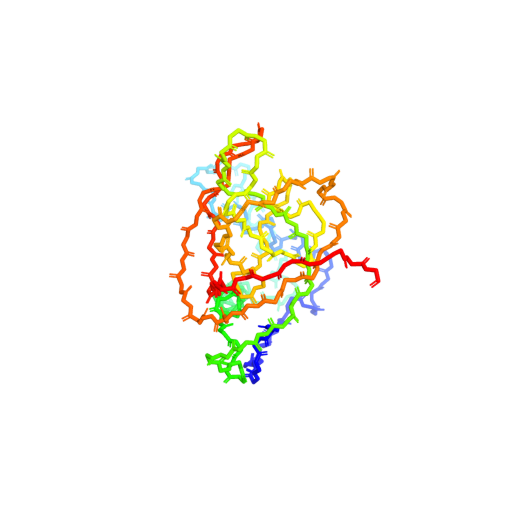-19.876 1.00 96.94 87 THR A C 1
ATOM 717 O O . THR A 1 87 ? 7.090 -11.475 -20.471 1.00 96.94 87 THR A O 1
ATOM 720 N N . TYR A 1 88 ? 7.659 -9.692 -19.246 1.00 97.38 88 TYR A N 1
ATOM 721 C CA . TYR A 1 88 ? 6.307 -9.125 -19.185 1.00 97.38 88 TYR A CA 1
ATOM 722 C C . TYR A 1 88 ? 6.267 -7.733 -19.793 1.00 97.38 88 TYR A C 1
ATOM 724 O O . TYR A 1 88 ? 7.253 -7.003 -19.772 1.00 97.38 88 TYR A O 1
ATOM 732 N N . GLU A 1 89 ? 5.098 -7.347 -20.301 1.00 97.25 89 GLU A N 1
ATOM 733 C CA . GLU A 1 89 ? 4.795 -5.970 -20.682 1.00 97.25 89 GLU A CA 1
ATOM 734 C C . GLU A 1 89 ? 3.749 -5.402 -19.711 1.00 97.25 89 GLU A C 1
ATOM 736 O O . GLU A 1 89 ? 2.615 -5.880 -19.644 1.00 97.25 89 GLU A O 1
ATOM 741 N N . ILE A 1 90 ? 4.150 -4.405 -18.920 1.00 97.06 90 ILE A N 1
ATOM 742 C CA . ILE A 1 90 ? 3.364 -3.844 -17.818 1.00 97.06 90 ILE A CA 1
ATOM 743 C C . ILE A 1 90 ? 3.152 -2.348 -18.071 1.00 97.06 90 ILE A C 1
ATOM 745 O O . ILE A 1 90 ? 4.121 -1.625 -18.323 1.00 97.06 90 ILE A O 1
ATOM 749 N N . PRO A 1 91 ? 1.905 -1.850 -18.006 1.00 97.06 91 PRO A N 1
ATOM 750 C CA . PRO A 1 91 ? 1.642 -0.428 -18.069 1.00 97.06 91 PRO A CA 1
ATOM 751 C C . PRO A 1 91 ? 1.726 0.203 -16.678 1.00 97.06 91 PRO A C 1
ATOM 753 O O . PRO A 1 91 ? 1.339 -0.408 -15.680 1.00 97.06 91 PRO A O 1
ATOM 756 N N . GLY A 1 92 ? 2.156 1.457 -16.610 1.00 96.25 92 GLY A N 1
ATOM 757 C CA . GLY A 1 92 ? 2.123 2.212 -15.362 1.00 96.25 92 GLY A CA 1
ATOM 758 C C . GLY A 1 92 ? 2.677 3.620 -15.490 1.00 96.25 92 GLY A C 1
ATOM 759 O O . GLY A 1 92 ? 3.126 4.039 -16.555 1.00 96.25 92 GLY A O 1
ATOM 760 N N . PHE A 1 93 ? 2.636 4.346 -14.383 1.00 94.81 93 PHE A N 1
ATOM 761 C CA . PHE A 1 93 ? 3.200 5.682 -14.247 1.00 94.81 93 PHE A CA 1
ATOM 762 C C . PHE A 1 93 ? 4.621 5.597 -13.708 1.00 94.81 93 PHE A C 1
ATOM 764 O O . PHE A 1 93 ? 4.972 4.658 -12.994 1.00 94.81 93 PHE A O 1
ATOM 771 N N . VAL A 1 94 ? 5.432 6.589 -14.052 1.00 93.56 94 VAL A N 1
ATOM 772 C CA . VAL A 1 94 ? 6.828 6.662 -13.630 1.00 93.56 94 VAL A CA 1
ATOM 773 C C . VAL A 1 94 ? 6.927 7.505 -12.369 1.00 93.56 94 VAL A C 1
ATOM 775 O O . VAL A 1 94 ? 6.585 8.685 -12.384 1.00 93.56 94 VAL A O 1
ATOM 778 N N . THR A 1 95 ? 7.468 6.916 -11.311 1.00 91.81 95 THR A N 1
ATOM 779 C CA . THR A 1 95 ? 7.954 7.632 -10.132 1.00 91.81 95 THR A CA 1
ATOM 780 C C . THR A 1 95 ? 9.474 7.505 -10.123 1.00 91.81 95 THR A C 1
ATOM 782 O O . THR A 1 95 ? 9.997 6.444 -9.778 1.00 91.81 95 THR A O 1
ATOM 785 N N . PRO A 1 96 ? 10.210 8.544 -10.534 1.00 91.94 96 PRO A N 1
ATOM 786 C CA . PRO A 1 96 ? 11.660 8.463 -10.583 1.00 91.94 96 PRO A CA 1
ATOM 787 C C . PRO A 1 96 ? 12.337 8.177 -9.235 1.00 91.94 96 PRO A C 1
ATOM 789 O O . PRO A 1 96 ? 11.860 8.599 -8.182 1.00 91.94 96 PRO A O 1
ATOM 792 N N . VAL A 1 97 ? 13.472 7.478 -9.299 1.00 91.88 97 VAL A N 1
ATOM 793 C CA . VAL A 1 97 ? 14.303 7.094 -8.144 1.00 91.88 97 VAL A CA 1
ATOM 794 C C . VAL A 1 97 ? 15.733 7.597 -8.334 1.00 91.88 97 VAL A C 1
ATOM 796 O O . VAL A 1 97 ? 16.281 8.245 -7.449 1.00 91.88 97 VAL A O 1
ATOM 799 N N . GLU A 1 98 ? 16.326 7.358 -9.509 1.00 91.94 98 GLU A N 1
ATOM 800 C CA . GLU A 1 98 ? 17.652 7.875 -9.868 1.00 91.94 98 GLU A CA 1
ATOM 801 C C . GLU A 1 98 ? 17.618 8.575 -11.224 1.00 91.94 98 GLU A C 1
ATOM 803 O O . GLU A 1 98 ? 16.927 8.149 -12.159 1.00 91.94 98 GLU A O 1
ATOM 808 N N . PHE A 1 99 ? 18.420 9.633 -11.328 1.00 89.44 99 PHE A N 1
ATOM 809 C CA . PHE A 1 99 ? 18.556 10.443 -12.526 1.00 89.44 99 PHE A CA 1
ATOM 810 C C . PHE A 1 99 ? 20.014 10.800 -12.783 1.00 89.44 99 PHE A C 1
ATOM 812 O O . PHE A 1 99 ? 20.774 11.069 -11.854 1.00 89.44 99 PHE A O 1
ATOM 819 N N . ASN A 1 100 ? 20.355 10.914 -14.063 1.00 87.94 100 ASN A N 1
ATOM 820 C CA . ASN A 1 100 ? 21.569 11.566 -14.531 1.00 87.94 100 ASN A CA 1
ATOM 821 C C . ASN A 1 100 ? 21.167 12.821 -15.311 1.00 87.94 100 ASN A C 1
ATOM 823 O O . ASN A 1 100 ? 20.676 12.725 -16.438 1.00 87.94 100 ASN A O 1
ATOM 827 N N . ASN A 1 101 ? 21.377 14.000 -14.718 1.00 86.38 101 ASN A N 1
ATOM 828 C CA . ASN A 1 101 ? 20.800 15.263 -15.197 1.00 86.38 101 ASN A CA 1
ATOM 829 C C . ASN A 1 101 ? 19.265 15.139 -15.311 1.00 86.38 101 ASN A C 1
ATOM 831 O O . ASN A 1 101 ? 18.620 14.712 -14.360 1.00 86.38 101 ASN A O 1
ATOM 835 N N . ASP A 1 102 ? 18.689 15.435 -16.478 1.00 86.00 102 ASP A N 1
ATOM 836 C CA . ASP A 1 102 ? 17.242 15.354 -16.734 1.00 86.00 102 ASP A CA 1
ATOM 837 C C . ASP A 1 102 ? 16.784 13.974 -17.252 1.00 86.00 102 ASP A C 1
ATOM 839 O O . ASP A 1 102 ? 15.710 13.837 -17.843 1.00 86.00 102 ASP A O 1
ATOM 843 N N . VAL A 1 103 ? 17.621 12.942 -17.112 1.00 92.31 103 VAL A N 1
ATOM 844 C CA . VAL A 1 103 ? 17.366 11.605 -17.659 1.00 92.31 103 VAL A CA 1
ATOM 845 C C . VAL A 1 103 ? 17.180 10.606 -16.525 1.00 92.31 103 VAL A C 1
ATOM 847 O O . VAL A 1 103 ? 18.107 10.356 -15.758 1.00 92.31 103 VAL A O 1
ATOM 850 N N . VAL A 1 104 ? 15.994 10.002 -16.446 1.00 93.75 104 VAL A N 1
ATOM 851 C CA . VAL A 1 104 ? 15.665 8.977 -15.446 1.00 93.75 104 VAL A CA 1
ATOM 852 C C . VAL A 1 104 ? 16.370 7.672 -15.810 1.00 93.75 104 VAL A C 1
ATOM 854 O O . VAL A 1 104 ? 16.178 7.166 -16.915 1.00 93.75 104 VAL A O 1
ATOM 857 N N . THR A 1 105 ? 17.157 7.107 -14.897 1.00 95.06 105 THR A N 1
ATOM 858 C CA . THR A 1 105 ? 17.867 5.827 -15.109 1.00 95.06 105 THR A CA 1
ATOM 859 C C . THR A 1 105 ? 17.356 4.699 -14.227 1.00 95.06 105 THR A C 1
ATOM 861 O O . THR A 1 105 ? 17.598 3.533 -14.531 1.00 95.06 105 THR A O 1
ATOM 864 N N . LYS A 1 106 ? 16.622 5.034 -13.165 1.00 95.69 106 LYS A N 1
ATOM 865 C CA . LYS A 1 106 ? 15.925 4.084 -12.299 1.00 95.69 106 LYS A CA 1
ATOM 866 C C . LYS A 1 106 ? 14.614 4.697 -11.838 1.00 95.69 106 LYS A C 1
ATOM 868 O O . LYS A 1 106 ? 14.579 5.874 -11.470 1.00 95.69 106 LYS A O 1
ATOM 873 N N . PHE A 1 107 ? 13.540 3.922 -11.855 1.00 94.94 107 PHE A N 1
ATOM 874 C CA . PHE A 1 107 ? 12.226 4.410 -11.449 1.00 94.94 107 PHE A CA 1
ATOM 875 C C . PHE A 1 107 ? 11.337 3.302 -10.910 1.00 94.94 107 PHE A C 1
ATOM 877 O O . PHE A 1 107 ? 11.503 2.133 -11.240 1.00 94.94 107 PHE A O 1
ATOM 884 N N . PHE A 1 108 ? 10.350 3.685 -10.114 1.00 95.56 108 PHE A N 1
ATOM 885 C CA . PHE A 1 108 ? 9.218 2.832 -9.807 1.00 95.56 108 PHE A CA 1
ATOM 886 C C . PHE A 1 108 ? 8.155 2.960 -10.897 1.00 95.56 108 PHE A C 1
ATOM 888 O O . PHE A 1 108 ? 7.736 4.068 -11.236 1.00 95.56 108 PHE A O 1
ATOM 895 N N . LEU A 1 109 ? 7.706 1.825 -11.427 1.00 96.38 109 LEU A N 1
ATOM 896 C CA . LEU A 1 109 ? 6.496 1.720 -12.230 1.00 96.38 109 LEU A CA 1
ATOM 897 C C . LEU A 1 109 ? 5.323 1.427 -11.290 1.00 96.38 109 LEU A C 1
ATOM 899 O O . LEU A 1 109 ? 5.311 0.406 -10.597 1.00 96.38 109 LEU A O 1
ATOM 903 N N . VAL A 1 110 ? 4.359 2.342 -11.247 1.00 95.06 110 VAL A N 1
ATOM 904 C CA . VAL A 1 110 ? 3.247 2.328 -10.284 1.00 95.06 110 VAL A CA 1
ATOM 905 C C . VAL A 1 110 ? 1.890 2.361 -10.998 1.00 95.06 110 VAL A C 1
ATOM 907 O O . VAL A 1 110 ? 1.788 2.898 -12.102 1.00 95.06 110 VAL A O 1
ATOM 910 N N . PRO A 1 111 ? 0.815 1.813 -10.401 1.00 94.56 111 PRO A N 1
ATOM 911 C CA . PRO A 1 111 ? -0.481 1.683 -11.072 1.00 94.56 111 PRO A CA 1
ATOM 912 C C . PRO A 1 111 ? -1.277 2.992 -11.123 1.00 94.56 111 PRO A C 1
ATOM 914 O O . PRO A 1 111 ? -2.222 3.108 -11.899 1.00 94.56 111 PRO A O 1
ATOM 917 N N . THR A 1 112 ? -0.926 3.972 -10.288 1.00 90.62 112 THR A N 1
ATOM 918 C CA . THR A 1 112 ? -1.688 5.211 -10.116 1.00 90.62 112 THR A CA 1
ATOM 919 C C . THR A 1 112 ? -0.803 6.435 -10.281 1.00 90.62 112 THR A C 1
ATOM 921 O O . THR A 1 112 ? 0.301 6.505 -9.743 1.00 90.62 112 THR A O 1
ATOM 924 N N . MET A 1 113 ? -1.332 7.429 -10.981 1.00 89.31 113 MET A N 1
ATOM 925 C CA . MET A 1 113 ? -0.700 8.727 -11.180 1.00 89.31 113 MET A CA 1
ATOM 926 C C . MET A 1 113 ? -0.376 9.412 -9.844 1.00 89.31 113 MET A C 1
ATOM 928 O O . MET A 1 113 ? -1.208 9.441 -8.940 1.00 89.31 113 MET A O 1
ATOM 932 N N . GLY A 1 114 ? 0.822 9.992 -9.733 1.00 81.06 114 GLY A N 1
ATOM 933 C CA . GLY A 1 114 ? 1.245 10.753 -8.550 1.00 81.06 114 GLY A CA 1
ATOM 934 C C . GLY A 1 114 ? 1.557 9.912 -7.306 1.00 81.06 114 GLY A C 1
ATOM 935 O O . GLY A 1 114 ? 1.798 10.479 -6.236 1.00 81.06 114 GLY A O 1
ATOM 936 N N . ALA A 1 115 ? 1.568 8.580 -7.424 1.00 82.06 115 ALA A N 1
ATOM 937 C CA . ALA A 1 115 ? 1.922 7.711 -6.311 1.00 82.06 115 ALA A CA 1
ATOM 938 C C . ALA A 1 115 ? 3.366 7.956 -5.846 1.00 82.06 115 ALA A C 1
ATOM 940 O O . ALA A 1 115 ? 4.261 8.220 -6.653 1.00 82.06 115 ALA A O 1
ATOM 941 N N . CYS A 1 116 ? 3.572 7.842 -4.531 1.00 71.56 116 CYS A N 1
ATOM 942 C CA . CYS A 1 116 ? 4.840 8.103 -3.842 1.00 71.56 116 CYS A CA 1
ATOM 943 C C . CYS A 1 116 ? 5.307 9.574 -3.850 1.00 71.56 116 CYS A C 1
ATOM 945 O O . CYS A 1 116 ? 6.442 9.820 -3.460 1.00 71.56 116 CYS A O 1
ATOM 947 N N . ILE A 1 117 ? 4.472 10.529 -4.292 1.00 69.19 117 ILE A N 1
ATOM 948 C CA . ILE A 1 117 ? 4.799 11.972 -4.275 1.00 69.19 117 ILE A CA 1
ATOM 949 C C . ILE A 1 117 ? 3.991 12.744 -3.215 1.00 69.19 117 ILE A C 1
ATOM 951 O O . ILE A 1 117 ? 4.493 13.699 -2.649 1.00 69.19 117 ILE A O 1
ATOM 955 N N . HIS A 1 118 ? 2.726 12.376 -2.972 1.00 68.62 118 HIS A N 1
ATOM 956 C CA . HIS A 1 118 ? 1.839 13.098 -2.030 1.00 68.62 118 HIS A CA 1
ATOM 957 C C . HIS A 1 118 ? 0.925 12.180 -1.206 1.00 68.62 118 HIS A C 1
ATOM 959 O O . HIS A 1 118 ? 0.180 12.629 -0.336 1.00 68.62 118 HIS A O 1
ATOM 965 N N . THR A 1 119 ? 0.923 10.888 -1.519 1.00 67.25 119 THR A N 1
ATOM 966 C CA . THR A 1 119 ? 0.107 9.868 -0.863 1.00 67.25 119 THR A CA 1
ATOM 967 C C . THR A 1 119 ? 1.021 8.748 -0.392 1.00 67.25 119 THR A C 1
ATOM 969 O O . THR A 1 119 ? 2.103 8.576 -0.965 1.00 67.25 119 THR A O 1
ATOM 972 N N . PRO A 1 120 ? 0.590 7.940 0.593 1.00 75.62 120 PRO A N 1
ATOM 973 C CA . PRO A 1 120 ? 1.307 6.725 0.939 1.00 75.62 120 PRO A CA 1
ATOM 974 C C . PRO A 1 120 ? 1.626 5.898 -0.320 1.00 75.62 120 PRO A C 1
ATOM 976 O O . PRO A 1 120 ? 0.797 5.856 -1.240 1.00 75.62 120 PRO A O 1
ATOM 979 N N . PRO A 1 121 ? 2.809 5.265 -0.388 1.00 84.75 121 PRO A N 1
ATOM 980 C CA . PRO A 1 121 ? 3.153 4.377 -1.488 1.00 84.75 121 PRO A CA 1
ATOM 981 C C . PRO A 1 121 ? 2.106 3.265 -1.661 1.00 84.75 121 PRO A C 1
ATOM 983 O O . PRO A 1 121 ? 1.513 2.825 -0.668 1.00 84.75 121 PRO A O 1
ATOM 986 N N . PRO A 1 122 ? 1.889 2.772 -2.894 1.00 91.25 122 PRO A N 1
ATOM 987 C CA . PRO A 1 122 ? 1.125 1.553 -3.109 1.00 91.25 122 PRO A CA 1
ATOM 988 C C . PRO A 1 122 ? 1.721 0.369 -2.321 1.00 91.25 122 PRO A C 1
ATOM 990 O O . PRO A 1 122 ? 2.887 0.407 -1.919 1.00 91.25 122 PRO A O 1
ATOM 993 N N . PRO A 1 123 ? 0.955 -0.714 -2.121 1.00 93.56 123 PRO A N 1
ATOM 994 C CA . PRO A 1 123 ? 1.492 -1.991 -1.666 1.00 93.56 123 PRO A CA 1
ATOM 995 C C . PRO A 1 123 ? 2.753 -2.414 -2.436 1.00 93.56 123 PRO A C 1
ATOM 997 O O . PRO A 1 123 ? 2.836 -2.239 -3.652 1.00 93.56 123 PRO A O 1
ATOM 1000 N N . ALA A 1 124 ? 3.716 -3.029 -1.746 1.00 94.62 124 ALA A N 1
ATOM 1001 C CA . ALA A 1 124 ? 4.998 -3.434 -2.329 1.00 94.62 124 ALA A CA 1
ATOM 1002 C C . ALA A 1 124 ? 4.841 -4.405 -3.515 1.00 94.62 124 ALA A C 1
ATOM 1004 O O . ALA A 1 124 ? 5.644 -4.392 -4.447 1.00 94.62 124 ALA A O 1
ATOM 1005 N N . ASN A 1 125 ? 3.780 -5.216 -3.512 1.00 95.25 125 ASN A N 1
ATOM 1006 C CA . ASN A 1 125 ? 3.398 -6.109 -4.612 1.00 95.25 125 ASN A CA 1
ATOM 1007 C C . ASN A 1 125 ? 2.607 -5.441 -5.750 1.00 95.25 125 ASN A C 1
ATOM 1009 O O . ASN A 1 125 ? 2.043 -6.120 -6.610 1.00 95.25 125 ASN A O 1
ATOM 1013 N N . GLN A 1 126 ? 2.555 -4.115 -5.775 1.00 95.56 126 GLN A N 1
ATOM 1014 C CA . GLN A 1 126 ? 1.982 -3.334 -6.868 1.00 95.56 126 GLN A CA 1
ATOM 1015 C C . GLN A 1 126 ? 2.980 -2.344 -7.469 1.00 95.56 126 GLN A C 1
ATOM 1017 O O . GLN A 1 126 ? 2.607 -1.545 -8.320 1.00 95.56 126 GLN A O 1
ATOM 1022 N N . ILE A 1 127 ? 4.239 -2.398 -7.045 1.00 95.75 127 ILE A N 1
ATOM 1023 C CA . ILE A 1 127 ? 5.306 -1.515 -7.502 1.00 95.75 127 ILE A CA 1
ATOM 1024 C C . ILE A 1 127 ? 6.346 -2.378 -8.209 1.00 95.75 127 ILE A C 1
ATOM 1026 O O . ILE A 1 127 ? 6.694 -3.430 -7.680 1.00 95.75 127 ILE A O 1
ATOM 1030 N N . VAL A 1 128 ? 6.873 -1.933 -9.349 1.00 97.06 128 VAL A N 1
ATOM 1031 C CA . VAL A 1 128 ? 8.043 -2.556 -9.995 1.00 97.06 128 VAL A CA 1
ATOM 1032 C C . VAL A 1 128 ? 9.199 -1.566 -9.975 1.00 97.06 128 VAL A C 1
ATOM 1034 O O . VAL A 1 128 ? 9.043 -0.448 -10.459 1.00 97.06 128 VAL A O 1
ATOM 1037 N N . LEU A 1 129 ? 10.352 -1.947 -9.425 1.00 97.31 129 LEU A N 1
ATOM 1038 C CA . LEU A 1 129 ? 11.581 -1.167 -9.580 1.00 97.31 129 LEU A CA 1
ATOM 1039 C C . LEU A 1 129 ? 12.210 -1.485 -10.933 1.00 97.31 129 LEU A C 1
ATOM 1041 O O . LEU A 1 129 ? 12.594 -2.621 -11.188 1.00 97.31 129 LEU A O 1
ATOM 1045 N N . VAL A 1 130 ? 12.316 -0.482 -11.791 1.00 97.44 130 VAL A N 1
ATOM 1046 C CA . VAL A 1 130 ? 12.834 -0.620 -13.148 1.00 97.44 130 VAL A CA 1
ATOM 1047 C C . VAL A 1 130 ? 14.231 -0.021 -13.237 1.00 97.44 130 VAL A C 1
ATOM 1049 O O . VAL A 1 130 ? 14.414 1.171 -12.972 1.00 97.44 130 VAL A O 1
ATOM 1052 N N . ASP A 1 131 ? 15.192 -0.833 -13.672 1.00 96.31 131 ASP A N 1
ATOM 1053 C CA . ASP A 1 131 ? 16.528 -0.386 -14.060 1.00 96.31 131 ASP A CA 1
ATOM 1054 C C . ASP A 1 131 ? 16.560 -0.090 -15.564 1.00 96.31 131 ASP A C 1
ATOM 1056 O O . ASP A 1 131 ? 16.370 -0.971 -16.403 1.00 96.31 131 ASP A O 1
ATOM 1060 N N . TYR A 1 132 ? 16.821 1.168 -15.931 1.00 96.12 132 TYR A N 1
ATOM 1061 C CA . TYR A 1 132 ? 16.854 1.600 -17.329 1.00 96.12 132 TYR A CA 1
ATOM 1062 C C . TYR A 1 132 ? 18.077 2.480 -17.644 1.00 96.12 132 TYR A C 1
ATOM 1064 O O . TYR A 1 132 ? 17.943 3.686 -17.873 1.00 96.12 132 TYR A O 1
ATOM 1072 N N . PRO A 1 133 ? 19.290 1.894 -17.736 1.00 92.75 133 PRO A N 1
ATOM 1073 C CA . PRO A 1 133 ? 20.533 2.643 -17.965 1.00 92.75 133 PRO A CA 1
ATOM 1074 C C . PRO A 1 133 ? 20.572 3.439 -19.277 1.00 92.75 133 PRO A C 1
ATOM 1076 O O . PRO A 1 133 ? 21.306 4.418 -19.381 1.00 92.75 133 PRO A O 1
ATOM 1079 N N . LYS A 1 134 ? 19.769 3.044 -20.280 1.00 92.25 134 LYS A N 1
ATOM 1080 C CA . LYS A 1 134 ? 19.609 3.779 -21.552 1.00 92.25 134 LYS A CA 1
ATOM 1081 C C . LYS A 1 134 ? 19.031 5.181 -21.344 1.00 92.25 134 LYS A C 1
ATOM 1083 O O . LYS A 1 134 ? 19.245 6.055 -22.182 1.00 92.25 134 LYS A O 1
ATOM 1088 N N . GLY A 1 135 ? 18.329 5.383 -20.232 1.00 92.31 135 GLY A N 1
ATOM 1089 C CA . GLY A 1 135 ? 17.793 6.664 -19.832 1.00 92.31 135 GLY A CA 1
ATOM 1090 C C . GLY A 1 135 ? 16.442 6.981 -20.467 1.00 92.31 135 GLY A C 1
ATOM 1091 O O . GLY A 1 135 ? 16.246 6.866 -21.678 1.00 92.31 135 GLY A O 1
ATOM 1092 N N . LEU A 1 136 ? 15.501 7.421 -19.639 1.00 92.00 136 LEU A N 1
ATOM 1093 C CA . LEU A 1 136 ? 14.187 7.891 -20.047 1.00 92.00 136 LEU A CA 1
ATOM 1094 C C . LEU A 1 136 ? 14.136 9.414 -19.907 1.00 92.00 136 LEU A C 1
ATOM 1096 O O . LEU A 1 136 ? 14.203 9.956 -18.803 1.00 92.00 136 LEU A O 1
ATOM 1100 N N . LYS A 1 137 ? 13.995 10.112 -21.039 1.00 91.25 137 LYS A N 1
ATOM 1101 C CA . LYS A 1 137 ? 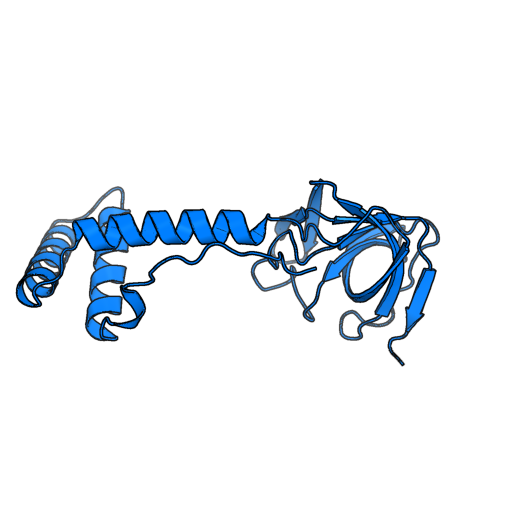13.627 11.532 -21.040 1.00 91.25 137 LYS A CA 1
ATOM 1102 C C . LYS A 1 137 ? 12.140 11.632 -20.760 1.00 91.25 137 LYS A C 1
ATOM 1104 O O . LYS A 1 137 ? 11.322 11.371 -21.640 1.00 91.25 137 LYS A O 1
ATOM 1109 N N . LEU A 1 138 ? 11.806 11.961 -19.522 1.00 81.31 138 LEU A N 1
ATOM 1110 C CA . LEU A 1 138 ? 10.425 12.007 -19.094 1.00 81.31 138 LEU A CA 1
ATOM 1111 C C . LEU A 1 138 ? 9.733 13.252 -19.664 1.00 81.31 138 LEU A C 1
ATOM 1113 O O . LEU A 1 138 ? 10.147 14.375 -19.392 1.00 81.31 138 LEU A O 1
ATOM 1117 N N . THR A 1 139 ? 8.677 13.060 -20.453 1.00 81.12 139 THR A N 1
ATOM 1118 C CA . THR A 1 139 ? 7.876 14.166 -21.004 1.00 81.12 139 THR A CA 1
ATOM 1119 C C . THR A 1 139 ? 6.711 14.554 -20.097 1.00 81.12 139 THR A C 1
ATOM 1121 O O . THR A 1 139 ? 6.269 15.698 -20.132 1.00 81.12 139 THR A O 1
ATOM 1124 N N . SER A 1 140 ? 6.207 13.614 -19.292 1.00 84.19 140 SER A N 1
ATOM 1125 C CA . SER A 1 140 ? 5.100 13.814 -18.355 1.00 84.19 140 SER A CA 1
ATOM 1126 C C . SER A 1 140 ? 5.122 12.738 -17.265 1.00 84.19 140 SER A C 1
ATOM 1128 O O . SER A 1 140 ? 5.316 11.565 -17.570 1.00 84.19 140 SER A O 1
ATOM 1130 N N . LEU A 1 141 ? 4.891 13.125 -16.005 1.00 82.88 141 LEU A N 1
ATOM 1131 C CA . LEU A 1 141 ? 4.617 12.194 -14.891 1.00 82.88 141 LEU A CA 1
ATOM 1132 C C . LEU A 1 141 ? 3.148 11.734 -14.868 1.00 82.88 141 LEU A C 1
ATOM 1134 O O . LEU A 1 141 ? 2.780 10.834 -14.116 1.00 82.88 141 LEU A O 1
ATOM 1138 N N . TYR A 1 142 ? 2.300 12.380 -15.670 1.00 87.56 142 TYR A N 1
ATOM 1139 C CA . TYR A 1 142 ? 0.853 12.172 -15.691 1.00 87.56 142 TYR A CA 1
ATOM 1140 C C . TYR A 1 142 ? 0.400 11.222 -16.799 1.00 87.56 142 TYR A C 1
ATOM 1142 O O . TYR A 1 142 ? -0.775 10.875 -16.861 1.00 87.56 142 TYR A O 1
ATOM 1150 N N . GLU A 1 143 ? 1.310 10.809 -17.680 1.00 90.94 143 GLU A N 1
ATOM 1151 C CA . GLU A 1 143 ? 1.018 9.855 -18.744 1.00 90.94 143 GLU A CA 1
ATOM 1152 C C . GLU A 1 143 ? 1.632 8.496 -18.401 1.00 90.94 143 GLU A C 1
ATOM 1154 O O . GLU A 1 143 ? 2.806 8.435 -18.019 1.00 90.94 143 GLU A O 1
ATOM 1159 N N . PRO A 1 144 ? 0.871 7.397 -18.529 1.00 95.25 144 PRO A N 1
ATOM 1160 C CA . PRO A 1 144 ? 1.441 6.076 -18.363 1.00 95.25 144 PRO A CA 1
ATOM 1161 C C . PRO A 1 144 ? 2.354 5.716 -19.543 1.00 95.25 144 PRO A C 1
ATOM 1163 O O . PRO A 1 144 ? 2.265 6.267 -20.645 1.00 95.25 144 PRO A O 1
ATOM 1166 N N . ILE A 1 145 ? 3.212 4.730 -19.312 1.00 95.75 145 ILE A N 1
ATOM 1167 C CA . ILE A 1 145 ? 4.069 4.098 -20.314 1.00 95.75 145 ILE A CA 1
ATOM 1168 C C . ILE A 1 145 ? 3.861 2.587 -20.291 1.00 95.75 145 ILE A C 1
ATOM 1170 O O . ILE A 1 145 ? 3.448 2.025 -19.277 1.00 95.75 145 ILE A O 1
ATOM 1174 N N . TRP A 1 146 ? 4.174 1.928 -21.402 1.00 97.19 146 TRP A N 1
ATOM 1175 C CA . TRP A 1 146 ? 4.368 0.483 -21.441 1.00 97.19 146 TRP A CA 1
ATOM 1176 C C . TRP A 1 146 ? 5.844 0.172 -21.225 1.00 97.19 146 TRP A C 1
ATOM 1178 O O . TRP A 1 146 ? 6.700 0.697 -21.944 1.00 97.19 146 TRP A O 1
ATOM 1188 N N . VAL A 1 147 ? 6.125 -0.690 -20.254 1.00 97.81 147 VAL A N 1
ATOM 1189 C CA . VAL A 1 147 ? 7.465 -1.191 -19.950 1.00 97.81 147 VAL A CA 1
ATOM 1190 C C . VAL A 1 147 ? 7.475 -2.683 -20.229 1.00 97.81 147 VAL A C 1
ATOM 1192 O O . VAL A 1 147 ? 6.708 -3.427 -19.622 1.00 97.81 147 VAL A O 1
ATOM 1195 N N . LYS A 1 148 ? 8.328 -3.113 -21.157 1.00 98.06 148 LYS A N 1
ATOM 1196 C CA . LYS A 1 148 ? 8.571 -4.526 -21.432 1.00 98.06 148 LYS A CA 1
ATOM 1197 C C . LYS A 1 148 ? 9.985 -4.894 -21.011 1.00 98.06 148 LYS A C 1
ATOM 1199 O O . LYS A 1 148 ? 10.916 -4.239 -21.475 1.00 98.06 148 LYS A O 1
ATOM 1204 N N . GLY A 1 149 ? 10.132 -5.939 -20.208 1.00 97.69 149 GLY A N 1
ATOM 1205 C CA . GLY A 1 149 ? 11.422 -6.431 -19.724 1.00 97.69 149 GLY A CA 1
ATOM 1206 C C . GLY A 1 149 ? 11.271 -7.706 -18.905 1.00 97.69 149 GLY A C 1
ATOM 1207 O O . GLY A 1 149 ? 10.153 -8.208 -18.740 1.00 97.69 149 GLY A O 1
ATOM 1208 N N . ASP A 1 150 ? 12.391 -8.208 -18.402 1.00 97.50 150 ASP A N 1
ATOM 1209 C CA . ASP A 1 150 ? 12.440 -9.428 -17.600 1.00 97.50 150 ASP A CA 1
ATOM 1210 C C . ASP A 1 150 ? 12.060 -9.095 -16.157 1.00 97.50 150 ASP A C 1
ATOM 1212 O O . ASP A 1 150 ? 12.641 -8.203 -15.536 1.00 97.50 150 ASP A O 1
ATOM 1216 N N . LEU A 1 151 ? 11.010 -9.745 -15.651 1.00 97.00 151 LEU A N 1
ATOM 1217 C CA . LEU A 1 151 ? 10.444 -9.476 -14.332 1.00 97.00 151 LEU A CA 1
ATOM 1218 C C . LEU A 1 151 ? 10.979 -10.477 -13.311 1.00 97.00 151 LEU A C 1
ATOM 1220 O O . LEU A 1 151 ? 10.759 -11.678 -13.450 1.00 97.00 151 LEU A O 1
ATOM 1224 N N . HIS A 1 152 ? 11.550 -9.951 -12.231 1.00 95.44 152 HIS A N 1
ATOM 1225 C CA . HIS A 1 152 ? 12.121 -10.729 -11.138 1.00 95.44 152 HIS A CA 1
ATOM 1226 C C . HIS A 1 152 ? 11.345 -10.527 -9.841 1.00 95.44 152 HIS A C 1
ATOM 1228 O O . HIS A 1 152 ? 11.038 -9.389 -9.461 1.00 95.44 152 HIS A O 1
ATOM 1234 N N . VAL A 1 153 ? 11.078 -11.610 -9.105 1.00 94.06 153 VAL A N 1
ATOM 1235 C CA . VAL A 1 153 ? 10.484 -11.527 -7.761 1.00 94.06 153 VAL A CA 1
ATOM 1236 C C . VAL A 1 153 ? 11.590 -11.315 -6.731 1.00 94.06 153 VAL A C 1
ATOM 1238 O O . VAL A 1 153 ? 12.156 -12.252 -6.165 1.00 94.06 153 VAL A O 1
ATOM 1241 N N . LYS A 1 154 ? 11.910 -10.049 -6.462 1.00 92.38 154 LYS A N 1
ATOM 1242 C CA . LYS A 1 154 ? 12.999 -9.660 -5.568 1.00 92.38 154 LYS A CA 1
ATOM 1243 C C . LYS A 1 154 ? 12.611 -8.506 -4.658 1.00 92.38 154 LYS A C 1
ATOM 1245 O O . LYS A 1 154 ? 12.407 -7.371 -5.089 1.00 92.38 154 LYS A O 1
ATOM 1250 N N . LYS A 1 155 ? 12.601 -8.792 -3.356 1.00 93.00 155 LYS A N 1
ATOM 1251 C CA . LYS A 1 155 ? 12.346 -7.794 -2.318 1.00 93.00 155 LYS A CA 1
ATOM 1252 C C . LYS A 1 155 ? 13.474 -6.765 -2.259 1.00 93.00 155 LYS A C 1
ATOM 1254 O O . LYS A 1 155 ? 14.608 -7.106 -1.932 1.00 93.00 155 LYS A O 1
ATOM 1259 N N . THR A 1 156 ? 13.140 -5.511 -2.543 1.00 93.00 156 THR A N 1
ATOM 1260 C CA . THR A 1 156 ? 14.082 -4.391 -2.615 1.00 93.00 156 THR A CA 1
ATOM 1261 C C . THR A 1 156 ? 13.460 -3.140 -2.002 1.00 93.00 156 THR A C 1
ATOM 1263 O O . THR A 1 156 ? 12.240 -2.995 -1.924 1.00 93.00 156 THR A O 1
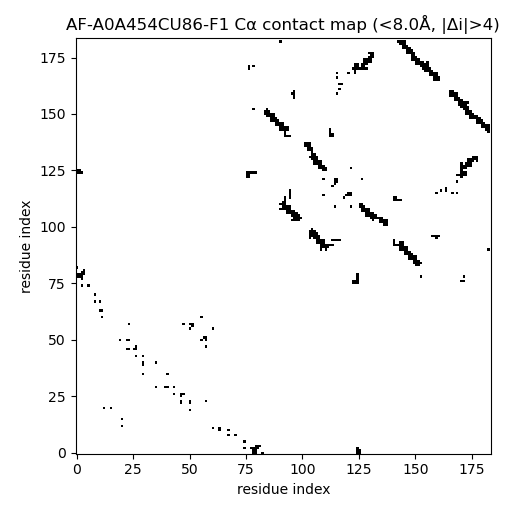ATOM 1266 N N . LYS A 1 157 ? 14.314 -2.225 -1.549 1.00 91.69 157 LYS A N 1
ATOM 1267 C CA . LYS A 1 157 ? 13.930 -0.894 -1.088 1.00 91.69 157 LYS A CA 1
ATOM 1268 C C . LYS A 1 157 ? 14.703 0.141 -1.882 1.00 91.69 157 LYS A C 1
ATOM 1270 O O . LYS A 1 157 ? 15.888 -0.064 -2.136 1.00 91.69 157 LYS A O 1
ATOM 1275 N N . ALA A 1 158 ? 14.046 1.231 -2.243 1.00 88.31 158 ALA A N 1
ATOM 1276 C CA . ALA A 1 158 ? 14.722 2.386 -2.808 1.00 88.31 158 ALA A CA 1
ATOM 1277 C C . ALA A 1 158 ? 14.121 3.671 -2.248 1.00 88.31 158 ALA A C 1
ATOM 1279 O O . ALA A 1 158 ? 12.931 3.733 -1.926 1.00 88.31 158 ALA A O 1
ATOM 1280 N N . ASP A 1 159 ? 14.972 4.681 -2.117 1.00 84.62 159 ASP A N 1
ATOM 1281 C CA . ASP A 1 159 ? 14.565 5.970 -1.593 1.00 84.62 159 ASP A CA 1
ATOM 1282 C C . ASP A 1 159 ? 14.035 6.838 -2.724 1.00 84.62 159 ASP A C 1
ATOM 1284 O O . ASP A 1 159 ? 14.661 7.012 -3.768 1.00 84.62 159 ASP A O 1
ATOM 1288 N N . VAL A 1 160 ? 12.859 7.396 -2.489 1.00 77.38 160 VAL A N 1
ATOM 1289 C CA . VAL A 1 160 ? 12.225 8.354 -3.377 1.00 77.38 160 VAL A CA 1
ATOM 1290 C C . VAL A 1 160 ? 12.360 9.717 -2.727 1.00 77.38 160 VAL A C 1
ATOM 1292 O O . VAL A 1 160 ? 11.832 9.915 -1.637 1.00 77.38 160 VAL A O 1
ATOM 1295 N N . SER A 1 161 ? 13.092 10.633 -3.358 1.00 70.81 161 SER A N 1
ATOM 1296 C CA . SER A 1 161 ? 13.336 11.973 -2.814 1.00 70.81 161 SER A CA 1
ATOM 1297 C C . SER A 1 161 ? 12.481 13.008 -3.540 1.00 70.81 161 SER A C 1
ATOM 1299 O O . SER A 1 161 ? 12.736 13.302 -4.707 1.00 70.81 161 SER A O 1
ATOM 1301 N N . TYR A 1 162 ? 11.498 13.580 -2.841 1.00 68.56 162 TYR A N 1
ATOM 1302 C CA . TYR A 1 162 ? 10.669 14.683 -3.337 1.00 68.56 162 TYR A CA 1
ATOM 1303 C C . TYR A 1 162 ? 10.617 15.847 -2.341 1.00 68.56 162 TYR A C 1
ATOM 1305 O O . TYR A 1 162 ? 11.299 15.859 -1.316 1.00 68.56 162 TYR A O 1
ATOM 1313 N N . SER A 1 163 ? 9.836 16.876 -2.681 1.00 61.06 163 SER A N 1
ATOM 1314 C CA . SER A 1 163 ? 9.700 18.118 -1.914 1.00 61.06 163 SER A CA 1
ATOM 1315 C C . SER A 1 163 ? 9.160 17.934 -0.493 1.00 61.06 163 SER A C 1
ATOM 1317 O O . SER A 1 163 ? 9.363 18.815 0.338 1.00 61.06 163 SER A O 1
ATOM 1319 N N . ASP A 1 164 ? 8.472 16.829 -0.210 1.00 63.28 164 ASP A N 1
ATOM 1320 C CA . ASP A 1 164 ? 7.912 16.479 1.099 1.00 63.28 164 ASP A CA 1
ATOM 1321 C C . ASP A 1 164 ? 8.827 15.561 1.937 1.00 63.28 164 ASP A C 1
ATOM 1323 O O . ASP A 1 164 ? 8.545 15.319 3.111 1.00 63.28 164 ASP A O 1
ATOM 1327 N N . GLY A 1 165 ? 9.953 1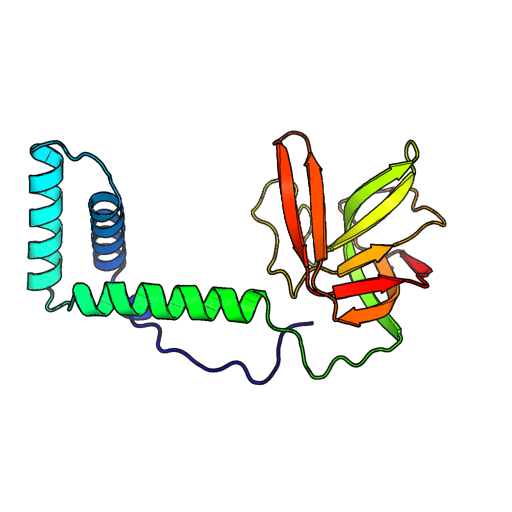5.107 1.375 1.00 62.25 165 GLY A N 1
ATOM 1328 C CA . GLY A 1 165 ? 10.963 14.304 2.060 1.00 62.25 165 GLY A CA 1
ATOM 1329 C C . GLY A 1 165 ? 11.426 13.090 1.255 1.00 62.25 165 GLY A C 1
ATOM 1330 O O . GLY A 1 165 ? 11.012 12.861 0.119 1.00 62.25 165 GLY A O 1
ATOM 1331 N N . ALA A 1 166 ? 12.321 12.305 1.857 1.00 63.28 166 ALA A N 1
ATOM 1332 C CA . ALA A 1 166 ? 12.710 11.005 1.326 1.00 63.28 166 ALA A CA 1
ATOM 1333 C C . ALA A 1 166 ? 11.802 9.915 1.908 1.00 63.28 166 ALA A C 1
ATOM 1335 O O . ALA A 1 166 ? 11.709 9.766 3.128 1.00 63.28 166 ALA A O 1
ATOM 1336 N N . SER A 1 167 ? 11.154 9.139 1.041 1.00 73.38 167 SER A N 1
ATOM 1337 C CA . SER A 1 167 ? 10.362 7.970 1.426 1.00 73.38 167 SER A CA 1
ATOM 1338 C C . SER A 1 167 ? 11.103 6.688 1.061 1.00 73.38 167 SER A C 1
ATOM 1340 O O . SER A 1 167 ? 11.447 6.480 -0.101 1.00 73.38 167 SER A O 1
ATOM 1342 N N . ASN A 1 168 ? 11.313 5.806 2.042 1.00 84.06 168 ASN A N 1
ATOM 1343 C CA . ASN A 1 168 ? 11.862 4.471 1.810 1.00 84.06 168 ASN A CA 1
ATOM 1344 C C . ASN A 1 168 ? 10.752 3.556 1.276 1.00 84.06 168 ASN A C 1
ATOM 1346 O O . ASN A 1 168 ? 9.949 3.024 2.046 1.00 84.06 168 ASN A O 1
ATOM 1350 N N . VAL A 1 169 ? 10.672 3.413 -0.046 1.00 89.25 169 VAL A N 1
ATOM 1351 C CA . VAL A 1 169 ? 9.624 2.631 -0.708 1.00 89.25 169 VAL A CA 1
ATOM 1352 C C . VAL A 1 169 ? 10.096 1.191 -0.872 1.00 89.25 169 VAL A C 1
ATOM 1354 O O . VAL A 1 169 ? 11.180 0.929 -1.395 1.00 89.25 169 VAL A O 1
ATOM 1357 N N . GLU A 1 170 ? 9.276 0.248 -0.414 1.00 92.62 170 GLU A N 1
ATOM 1358 C CA . GLU A 1 170 ? 9.511 -1.187 -0.565 1.00 92.62 170 GLU A CA 1
ATOM 1359 C C . GLU A 1 170 ? 8.767 -1.723 -1.794 1.00 92.62 170 GLU A C 1
ATOM 1361 O O . GLU A 1 170 ? 7.614 -1.375 -2.036 1.00 92.62 170 GLU A O 1
ATOM 1366 N N . THR A 1 171 ? 9.418 -2.604 -2.547 1.00 94.69 171 THR A N 1
ATOM 1367 C CA . THR A 1 171 ? 8.828 -3.373 -3.647 1.00 94.69 171 THR A CA 1
ATOM 1368 C C . THR A 1 171 ? 9.291 -4.826 -3.570 1.00 94.69 171 THR A C 1
ATOM 1370 O O . THR A 1 171 ? 10.332 -5.130 -2.984 1.00 94.69 171 THR A O 1
ATOM 1373 N N . ILE A 1 172 ? 8.519 -5.735 -4.160 1.00 95.69 172 ILE A N 1
ATOM 1374 C CA . ILE A 1 172 ? 8.908 -7.138 -4.345 1.00 95.69 172 ILE A CA 1
ATOM 1375 C C . ILE A 1 172 ? 9.166 -7.515 -5.807 1.00 95.69 172 ILE A C 1
ATOM 1377 O O . ILE A 1 172 ? 9.425 -8.685 -6.076 1.00 95.69 172 ILE A O 1
ATOM 1381 N N . TYR A 1 173 ? 9.089 -6.558 -6.733 1.00 96.69 173 TYR A N 1
ATOM 1382 C CA . TYR A 1 173 ? 9.325 -6.787 -8.152 1.00 96.69 173 TYR A CA 1
ATOM 1383 C C . TYR A 1 173 ? 10.421 -5.864 -8.673 1.00 96.69 173 TYR A C 1
ATOM 1385 O O . TYR A 1 173 ? 10.400 -4.655 -8.435 1.00 96.69 173 TYR A O 1
ATOM 1393 N N . GLN A 1 174 ? 11.354 -6.436 -9.425 1.00 96.94 174 GLN A N 1
ATOM 1394 C CA . GLN A 1 174 ? 12.388 -5.705 -10.149 1.00 96.94 174 GLN A CA 1
ATOM 1395 C C . GLN A 1 174 ? 12.294 -6.060 -11.634 1.00 96.94 174 GLN A C 1
ATOM 1397 O O . GLN A 1 174 ? 11.930 -7.185 -11.964 1.00 96.94 174 GLN A O 1
ATOM 1402 N N . MET A 1 175 ? 12.588 -5.115 -12.523 1.00 97.75 175 MET A N 1
ATOM 1403 C CA . MET A 1 175 ? 12.608 -5.361 -13.962 1.00 97.75 175 MET A CA 1
ATOM 1404 C C . MET A 1 175 ? 13.865 -4.781 -14.610 1.00 97.75 175 MET A C 1
ATOM 1406 O O . MET A 1 175 ? 14.214 -3.622 -14.363 1.00 97.75 175 MET A O 1
ATOM 1410 N N . ASP A 1 176 ? 14.505 -5.587 -15.455 1.00 95.88 176 ASP A N 1
ATOM 1411 C CA . ASP A 1 176 ? 15.666 -5.232 -16.274 1.00 95.88 176 ASP A CA 1
ATOM 1412 C C . ASP A 1 176 ? 15.458 -5.635 -17.751 1.00 95.88 176 ASP A C 1
ATOM 1414 O O . ASP A 1 176 ? 14.335 -5.918 -18.177 1.00 95.88 176 ASP A O 1
ATOM 1418 N N . GLU A 1 177 ? 16.501 -5.489 -18.580 1.00 94.44 177 GLU A N 1
ATOM 1419 C CA . GLU A 1 177 ? 16.446 -5.681 -20.044 1.00 94.44 177 GLU A CA 1
ATOM 1420 C C . GLU A 1 177 ? 15.294 -4.919 -20.727 1.00 94.44 177 GLU A C 1
ATOM 1422 O O . GLU A 1 177 ? 14.627 -5.368 -21.663 1.00 94.44 177 GLU A O 1
ATOM 1427 N N . VAL A 1 178 ? 15.069 -3.697 -20.242 1.00 96.31 178 VAL A N 1
ATOM 1428 C CA . VAL A 1 178 ? 13.853 -2.946 -20.530 1.00 96.31 178 VAL A CA 1
ATOM 1429 C C . VAL A 1 178 ? 13.842 -2.276 -21.909 1.00 96.31 178 VAL A C 1
ATOM 1431 O O . VAL A 1 178 ? 14.823 -1.693 -22.395 1.00 96.31 178 VAL A O 1
ATOM 1434 N N . SER A 1 179 ? 12.648 -2.282 -22.501 1.00 96.50 179 SER A N 1
ATOM 1435 C CA . SER A 1 179 ? 12.203 -1.405 -23.582 1.00 96.50 179 SER A CA 1
ATOM 1436 C C . SER A 1 179 ? 10.937 -0.651 -23.162 1.00 96.50 179 SER A C 1
ATOM 1438 O O . SER A 1 179 ? 10.068 -1.199 -22.483 1.00 96.50 179 SER A O 1
ATOM 1440 N N . ILE A 1 180 ? 10.840 0.624 -23.547 1.00 95.75 180 ILE A N 1
ATOM 1441 C CA . ILE A 1 180 ? 9.737 1.513 -23.159 1.00 95.75 180 ILE A CA 1
ATOM 1442 C C . ILE A 1 180 ? 9.055 2.050 -24.411 1.00 95.75 180 ILE A C 1
ATOM 1444 O O . ILE A 1 180 ? 9.729 2.500 -25.342 1.00 95.75 180 ILE A O 1
ATOM 1448 N N . ARG A 1 181 ? 7.720 2.064 -24.411 1.00 94.69 181 ARG A N 1
ATOM 1449 C CA . ARG A 1 181 ? 6.922 2.762 -25.427 1.00 94.69 181 ARG A CA 1
ATOM 1450 C C . ARG A 1 181 ? 5.811 3.605 -24.786 1.00 94.69 181 ARG A C 1
ATOM 1452 O O . ARG A 1 181 ? 5.344 3.270 -23.697 1.00 94.69 181 ARG A O 1
ATOM 1459 N N . PRO A 1 182 ? 5.364 4.688 -25.447 1.00 91.94 182 PRO A N 1
ATOM 1460 C CA . PRO A 1 182 ? 4.222 5.467 -24.980 1.00 91.94 182 PRO A CA 1
ATOM 1461 C C . PRO A 1 182 ? 2.958 4.611 -24.841 1.00 91.94 182 PRO A C 1
ATOM 1463 O O . PRO A 1 182 ? 2.749 3.672 -25.614 1.00 91.94 182 PRO A O 1
ATOM 1466 N N . TYR A 1 183 ? 2.093 4.967 -23.893 1.00 88.06 183 TYR A N 1
ATOM 1467 C CA . TYR A 1 183 ? 0.760 4.385 -23.761 1.00 88.06 183 TYR A CA 1
ATOM 1468 C C . TYR A 1 183 ? -0.172 5.008 -24.810 1.00 88.06 183 TYR A C 1
ATOM 1470 O O . TYR A 1 183 ? -0.823 6.023 -24.570 1.00 88.06 183 TYR A O 1
ATOM 1478 N N . ARG A 1 184 ? -0.143 4.456 -26.024 1.00 80.69 184 ARG A N 1
ATOM 1479 C CA . ARG A 1 184 ? -0.982 4.846 -27.164 1.00 80.69 184 ARG A CA 1
ATOM 1480 C C . ARG A 1 184 ? -1.480 3.611 -27.895 1.00 80.69 184 ARG A C 1
ATOM 1482 O O . ARG A 1 184 ? -0.745 2.594 -27.874 1.00 80.69 184 ARG A O 1
#

Secondary structure (DSSP, 8-state):
-PPSSPPP---GGGGS-HHHHHHHHHHHHHHT-S---HHHHHHHHHHHHHHHHTT--HHHHHHHHHHHHHHHHHHHH---TT--SEEEEEEEEEEEEEEETTEEEEEEEESSTTTTTSSPPPPGGG-EEEEEEEEEE-S-SSS-EEEEEEEEEEEEEEEEEETTEEEEEEEEEEEEEEEEEE--

Organism: Vibrio harveyi (NCBI:txid669)

Radius of gyration: 21.85 Å; Cα contacts (8 Å, |Δi|>4): 311; chains: 1; bounding box: 45×36×61 Å

pLDDT: mean 91.64, std 7.78, range [61.06, 98.12]

Nearest PDB structures (foldseek):
  4hsp-assembly1_A  TM=7.496E-01  e=3.062E-09  Pseudomonas aeruginosa PAO1
  1s94-assembly2_B  TM=3.767E-01  e=8.296E+00  Doryteuthis pealeii

Foldseek 3Di:
DQAPPQDDDDDCVVVDDPVLVVLLVLLVVLVPDPDDDPVSVVSNVVSVVVCVVVVDPSVVNVVSVVVVVVSVLCSLADEHPVDDQAKDKDKAFWQAFDDDVQWGQKTKGAHDQCAPPPDDHGRQNRIEIEGHNVTDNDPDRRFMKIKIFGKDQQWDWTWRQDPVGTDTDIHRIYGYPIDIDGPD

Solvent-accessible surface area (backbone atoms only — not comparable to full-atom values): 10484 Å² total; per-residue (Å²): 100,71,53,67,90,74,83,86,74,92,69,72,68,82,77,51,50,74,63,56,50,49,45,54,53,49,42,49,55,56,72,73,45,93,78,75,54,73,69,54,52,50,51,42,50,51,43,54,52,51,44,47,73,72,74,47,62,61,69,60,50,54,51,49,52,50,55,51,49,54,50,53,56,48,60,31,62,35,67,27,81,86,64,63,86,42,76,46,77,48,73,24,17,63,36,67,53,40,63,62,86,83,24,37,30,25,28,34,39,26,83,50,73,62,52,63,70,84,49,79,62,70,45,19,35,56,31,33,42,34,52,35,85,88,47,42,75,74,90,56,59,84,50,49,31,33,41,33,24,41,38,39,89,41,81,45,73,49,57,33,76,54,98,87,44,73,44,82,44,54,24,35,27,34,32,34,85,62,48,77,46,76,70,122

Mean predicted aligned error: 5.7 Å

Sequence (184 aa):
MLPVDVPQIEDPFVKLTDQQLFELGSLARYRDAQNLNEQQKQTMKELEDSLKADDLDIEWLFKKREEITQHRRMLASMPNTTLTEDTYEIPGFVTPVEFNNDVVTKFFLVPTMGACIHTPPPPANQIVLVDYPKGLKLTSLYEPIWVKGDLHVKKTKADVSYSDGASNVETIYQMDEVSIRPYR